Protein AF-A0A1Z9LN15-F1 (afdb_monomer)

pLDDT: mean 88.58, std 9.82, range [33.22, 98.44]

Secondary structure (DSSP, 8-state):
---EEEEEGGGTEEEEE-TTSSHHHHHHHHHHH-GGGTTPPTTS-HHHHHHHTT-EES-GGGHHHHH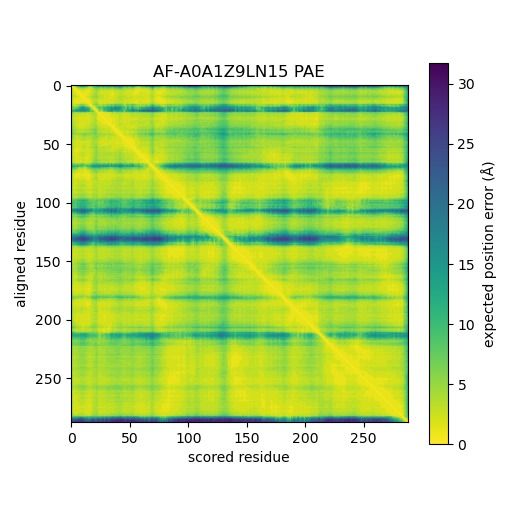-SSS-S-SEEEEEE--HHHHHHHHHIIIIIEETTEESSSSSSPPPHHHHHHHHHHHHHHHHHH---PPTT---HHHHHHHHHHTGGGGGGS-TTTS-S---HHHHHHHHHHHT-SSSEEEEEESTTHHHHHHHHHHHTT-----S-------SSTT-EEE--GGGGTS-HHHHHHTTEEE-HHHHHHHHTT-HHHHHHHHHHHHHHHHHHHHHHHTSPP--

Foldseek 3Di:
DAWKWFQQQQLLEIETDFCQQQQQQVQVVCCQQGPQNVPPDPPHRSVVSSVVVVRIGPDLVCVCQQQDDPDRSHAEYEYEAEDPLQQQLCLLCCQQADDPLHGCVVVPDHGDPLSQVLQVVLQVVCCVVPVDDDDRSWFFSLSLLVVCLVCLVPCVVRDSSNAANDSDPVSLVSVVVSVVRPSHHYQYAYLVCNQVSVVVVCVVSVHDDGDPDRPDDDHSDPQAEEDLDQVRRRGISVVCVVNNYRYGSNNVVVVLVVDVVSVVSNCVRHVSSVVVVVVNVVSDDDDD

Structure (mmCIF, N/CA/C/O backbone):
data_AF-A0A1Z9LN15-F1
#
_entry.id   AF-A0A1Z9LN15-F1
#
loop_
_atom_site.group_PDB
_atom_site.id
_atom_site.type_symbol
_atom_site.label_atom_id
_atom_site.label_alt_id
_atom_site.label_comp_id
_atom_site.label_asym_id
_atom_site.label_entity_id
_atom_site.label_seq_id
_atom_site.pdbx_PDB_ins_code
_atom_site.Cartn_x
_atom_site.Cartn_y
_atom_site.Cartn_z
_atom_site.occupancy
_atom_site.B_iso_or_equiv
_atom_site.auth_seq_id
_atom_site.auth_comp_id
_atom_site.auth_asym_id
_atom_site.auth_atom_id
_atom_site.pdbx_PDB_model_num
ATOM 1 N N . MET A 1 1 ? -9.552 -2.691 -5.745 1.00 50.91 1 MET A N 1
ATOM 2 C CA . MET A 1 1 ? -10.129 -2.413 -4.418 1.00 50.91 1 MET A CA 1
ATOM 3 C C . MET A 1 1 ? -9.239 -1.476 -3.624 1.00 50.91 1 MET A C 1
ATOM 5 O O . MET A 1 1 ? -8.130 -1.812 -3.212 1.00 50.91 1 MET A O 1
ATOM 9 N N . SER A 1 2 ? -9.812 -0.302 -3.398 1.00 68.25 2 SER A N 1
ATOM 10 C CA . SER A 1 2 ? -9.429 0.726 -2.439 1.00 68.25 2 SER A CA 1
ATOM 11 C C . SER A 1 2 ? -9.352 0.202 -0.992 1.00 68.25 2 SER A C 1
ATOM 13 O O . SER A 1 2 ? -9.579 -0.973 -0.696 1.00 68.25 2 SER A O 1
ATOM 15 N N . MET A 1 3 ? -8.977 1.083 -0.068 1.00 84.50 3 MET A N 1
ATOM 16 C CA . MET A 1 3 ? -9.071 0.855 1.373 1.00 84.50 3 MET A CA 1
ATOM 17 C C . MET A 1 3 ? -10.477 0.391 1.799 1.00 84.50 3 MET A C 1
ATOM 19 O O . MET A 1 3 ? -11.458 1.072 1.527 1.00 84.50 3 MET A O 1
ATOM 23 N N . ASN A 1 4 ? -10.543 -0.720 2.539 1.00 89.12 4 ASN A N 1
ATOM 24 C CA . ASN A 1 4 ? -11.759 -1.186 3.208 1.00 89.12 4 ASN A CA 1
ATOM 25 C C . ASN A 1 4 ? -11.712 -0.824 4.694 1.00 89.12 4 ASN A C 1
ATOM 27 O O . ASN A 1 4 ? -10.639 -0.521 5.235 1.00 89.12 4 ASN A O 1
ATOM 31 N N . PHE A 1 5 ? -12.840 -0.975 5.385 1.00 92.50 5 PHE A N 1
ATOM 32 C CA . PHE A 1 5 ? -12.845 -1.036 6.841 1.00 92.50 5 PHE A CA 1
ATOM 33 C C . PHE A 1 5 ? -13.438 -2.344 7.356 1.00 92.50 5 PHE A C 1
ATOM 35 O O . PHE A 1 5 ? -14.302 -2.959 6.735 1.00 92.50 5 PHE A O 1
ATOM 42 N N . TYR A 1 6 ? -12.949 -2.753 8.521 1.00 93.12 6 TYR A N 1
ATOM 43 C CA . TYR A 1 6 ? -13.403 -3.938 9.228 1.00 93.12 6 TYR A CA 1
ATOM 44 C C . TYR A 1 6 ? -13.961 -3.515 10.576 1.00 93.12 6 TYR A C 1
ATOM 46 O O . TYR A 1 6 ? -13.273 -2.807 11.314 1.00 93.12 6 TYR A O 1
ATOM 54 N N . PHE A 1 7 ? -15.180 -3.934 10.900 1.00 95.19 7 PHE A N 1
ATOM 55 C CA . PHE A 1 7 ? -15.758 -3.708 12.220 1.00 95.19 7 PHE A CA 1
ATOM 56 C C . PHE A 1 7 ? -15.595 -4.961 13.079 1.00 95.19 7 PHE A C 1
ATOM 58 O O . PHE A 1 7 ? -16.015 -6.043 12.684 1.00 95.19 7 PHE A O 1
ATOM 65 N N . LEU A 1 8 ? -14.985 -4.803 14.251 1.00 94.75 8 LEU A N 1
ATOM 66 C CA . LEU A 1 8 ? -14.668 -5.871 15.197 1.00 94.75 8 LEU A CA 1
ATOM 67 C C . LEU A 1 8 ? -15.444 -5.617 16.510 1.00 94.75 8 LEU A C 1
ATOM 69 O O . LEU A 1 8 ? -14.951 -4.889 17.389 1.00 94.75 8 LEU A O 1
ATOM 73 N N . PRO A 1 9 ? -16.694 -6.123 16.613 1.00 94.00 9 PRO A N 1
ATOM 74 C CA . PRO A 1 9 ? -17.607 -5.909 17.739 1.00 94.00 9 PRO A CA 1
ATOM 75 C C . PRO A 1 9 ? -17.033 -6.186 19.131 1.00 94.00 9 PRO A C 1
ATOM 77 O O . PRO A 1 9 ? -17.289 -5.395 20.042 1.00 94.00 9 PRO A O 1
ATOM 80 N N . SER A 1 10 ? -16.233 -7.242 19.294 1.00 93.75 10 SER A N 1
ATOM 81 C CA . SER A 1 10 ? -15.623 -7.685 20.560 1.00 93.75 10 SER A CA 1
ATOM 82 C C . SER A 1 10 ? -14.885 -6.560 21.289 1.00 93.75 10 SER A C 1
ATOM 84 O O . SER A 1 10 ? -14.821 -6.518 22.519 1.00 93.75 10 SER A O 1
ATOM 86 N N . ARG A 1 11 ? -14.366 -5.590 20.527 1.00 92.94 11 ARG A N 1
ATOM 87 C CA . ARG A 1 11 ? -13.678 -4.396 21.038 1.00 92.94 11 ARG A CA 1
ATOM 88 C C . ARG A 1 11 ? -14.285 -3.087 20.548 1.00 92.94 11 ARG A C 1
ATOM 90 O O . ARG A 1 11 ? -13.696 -2.036 20.788 1.00 92.94 11 ARG A O 1
ATOM 97 N N . ARG A 1 12 ? -15.442 -3.125 19.873 1.00 94.50 12 ARG A N 1
ATOM 98 C CA . ARG A 1 12 ? -16.082 -1.953 19.246 1.00 94.50 12 ARG A CA 1
ATOM 99 C C . ARG A 1 12 ? -15.078 -1.152 18.410 1.00 94.50 12 ARG A C 1
ATOM 101 O O . ARG A 1 12 ? -14.985 0.072 18.527 1.00 94.50 12 ARG A O 1
ATOM 108 N N . CYS A 1 13 ? -14.279 -1.859 17.615 1.00 95.44 13 CYS A N 1
ATOM 109 C CA . CYS A 1 13 ? -13.125 -1.300 16.925 1.00 95.44 13 CYS A CA 1
ATOM 110 C C . CYS A 1 13 ? -13.314 -1.352 15.410 1.00 95.44 13 CYS A C 1
ATOM 112 O O . CYS A 1 13 ? -13.700 -2.381 14.862 1.00 95.44 13 CYS A O 1
ATOM 114 N N . LEU A 1 14 ? -13.018 -0.245 14.738 1.00 95.69 14 LEU A N 1
ATOM 115 C CA . LEU A 1 14 ? -12.888 -0.175 13.290 1.00 95.69 14 LEU A CA 1
ATOM 116 C C . LEU A 1 14 ? -11.411 -0.259 12.916 1.00 95.69 14 LEU A C 1
ATOM 118 O O . LEU A 1 14 ? -10.583 0.440 13.498 1.00 95.69 14 LEU A O 1
ATOM 122 N N . VAL A 1 15 ? -11.080 -1.073 11.919 1.00 94.44 15 VAL A N 1
ATOM 123 C CA . VAL A 1 15 ? -9.735 -1.145 11.341 1.00 94.44 15 VAL A CA 1
ATOM 124 C C . VAL A 1 15 ? -9.828 -0.806 9.861 1.00 94.44 15 VAL A C 1
ATOM 126 O O . VAL A 1 15 ? -10.344 -1.597 9.076 1.00 94.44 15 VAL A O 1
ATOM 129 N N . LEU A 1 16 ? -9.331 0.366 9.470 1.00 93.50 16 LEU A N 1
ATOM 130 C CA . LEU A 1 16 ? -9.221 0.772 8.072 1.00 93.50 16 LEU A CA 1
ATOM 131 C C . LEU A 1 16 ? -7.928 0.205 7.498 1.00 93.50 16 LEU A C 1
ATOM 133 O O . LEU A 1 16 ? -6.819 0.509 7.962 1.00 93.50 16 LEU A O 1
ATOM 137 N N . TRP A 1 17 ? -8.070 -0.643 6.486 1.00 86.19 17 TRP A N 1
ATOM 138 C CA . TRP A 1 17 ? -6.988 -1.471 5.986 1.00 86.19 17 TRP A CA 1
ATOM 139 C C . TRP A 1 17 ? -7.043 -1.668 4.472 1.00 86.19 17 TRP A C 1
ATOM 141 O O . TRP A 1 17 ? -8.010 -2.188 3.919 1.00 86.19 17 TRP A O 1
ATOM 151 N N . SER A 1 18 ? -5.952 -1.288 3.799 1.00 80.00 18 SER A N 1
ATOM 152 C CA . SER A 1 18 ? -5.705 -1.621 2.393 1.00 80.00 18 SER A CA 1
ATOM 153 C C . SER A 1 18 ? -4.944 -2.939 2.281 1.00 80.00 18 SER A C 1
ATOM 155 O O . SER A 1 18 ? -4.083 -3.242 3.111 1.00 80.00 18 SER A O 1
ATOM 157 N N . GLN A 1 19 ? -5.174 -3.716 1.219 1.00 66.50 19 GLN A N 1
ATOM 158 C CA . GLN A 1 19 ? -4.590 -5.056 1.052 1.00 66.50 19 GLN A CA 1
ATOM 159 C C . GLN A 1 19 ? -3.044 -5.127 1.147 1.00 66.50 19 GLN A C 1
ATOM 161 O O . GLN A 1 19 ? -2.477 -6.217 1.263 1.00 66.50 19 GLN A O 1
ATOM 166 N N . LYS A 1 20 ? -2.362 -3.976 1.133 1.00 67.50 20 LYS A N 1
ATOM 167 C CA . LYS A 1 20 ? -0.912 -3.790 1.027 1.00 67.50 20 LYS A CA 1
ATOM 168 C C . LYS A 1 20 ? -0.227 -3.115 2.211 1.00 67.50 20 LYS A C 1
ATOM 170 O O . LYS A 1 20 ? 1.009 -3.038 2.226 1.00 67.50 20 LYS A O 1
ATOM 175 N N . CYS A 1 21 ? -0.980 -2.702 3.220 1.00 63.16 21 CYS A N 1
ATOM 176 C CA . CYS A 1 21 ? -0.418 -2.299 4.501 1.00 63.16 21 CYS A CA 1
ATOM 177 C C . CYS A 1 21 ? -0.217 -3.537 5.386 1.00 63.16 21 CYS A C 1
ATOM 179 O O . CYS A 1 21 ? -1.181 -4.109 5.880 1.00 63.16 21 CYS A O 1
ATOM 181 N N . ALA A 1 22 ? 1.031 -4.002 5.536 1.00 57.97 22 ALA A N 1
ATOM 182 C CA . ALA A 1 22 ? 1.447 -5.034 6.503 1.00 57.97 22 ALA A CA 1
ATOM 183 C C . ALA A 1 22 ? 0.594 -6.325 6.568 1.00 57.97 22 ALA A C 1
ATOM 185 O O . ALA A 1 22 ? 0.316 -6.823 7.658 1.00 57.97 22 ALA A O 1
ATOM 186 N N . CYS A 1 23 ? 0.189 -6.895 5.426 1.00 72.19 23 CYS A N 1
ATOM 187 C CA . CYS A 1 23 ? -0.942 -7.825 5.409 1.00 72.19 23 CYS A CA 1
ATOM 188 C C . CYS A 1 23 ? -0.826 -9.043 6.343 1.00 72.19 23 CYS A C 1
ATOM 190 O O . CYS A 1 23 ? -1.772 -9.344 7.069 1.00 72.19 23 CYS A O 1
ATOM 192 N N . THR A 1 24 ? 0.330 -9.706 6.387 1.00 80.81 24 THR A N 1
ATOM 193 C CA . THR A 1 24 ? 0.549 -10.875 7.251 1.00 80.81 24 THR A CA 1
ATOM 194 C C . THR A 1 24 ? 0.614 -10.503 8.730 1.00 80.81 24 THR A C 1
ATOM 196 O O . THR A 1 24 ? -0.037 -11.146 9.551 1.00 80.81 24 THR A O 1
ATOM 199 N N . ALA A 1 25 ? 1.383 -9.470 9.086 1.00 86.19 25 ALA A N 1
ATOM 200 C CA . ALA A 1 25 ? 1.535 -9.047 10.476 1.00 86.19 25 ALA A CA 1
ATOM 201 C C . ALA A 1 25 ? 0.214 -8.506 11.042 1.00 86.19 25 ALA A C 1
ATOM 203 O O . ALA A 1 25 ? -0.171 -8.888 12.145 1.00 86.19 25 ALA A O 1
ATOM 204 N N . LEU A 1 26 ? -0.518 -7.701 10.265 1.00 87.50 26 LEU A N 1
ATOM 205 C CA . LEU A 1 26 ? -1.821 -7.186 10.671 1.00 87.50 26 LEU A CA 1
ATOM 206 C C . LEU A 1 26 ? -2.873 -8.297 10.751 1.00 87.50 26 LEU A C 1
ATOM 208 O O . LEU A 1 26 ? -3.603 -8.351 11.732 1.00 87.50 26 LEU A O 1
ATOM 212 N N . SER A 1 27 ? -2.886 -9.249 9.806 1.00 88.50 27 SER A N 1
ATOM 213 C CA . SER A 1 27 ? -3.753 -10.438 9.904 1.00 88.50 27 SER A CA 1
ATOM 214 C C . SER A 1 27 ? -3.478 -11.242 11.174 1.00 88.50 27 SER A C 1
ATOM 216 O O . SER A 1 27 ? -4.411 -11.685 11.835 1.00 88.50 27 SER A O 1
ATOM 218 N N . ARG A 1 28 ? -2.199 -11.441 11.526 1.00 89.25 28 ARG A N 1
ATOM 219 C CA . ARG A 1 28 ? -1.815 -12.132 12.765 1.00 89.25 28 ARG A CA 1
ATOM 220 C C . ARG A 1 28 ? -2.272 -11.350 13.990 1.00 89.25 28 ARG A C 1
ATOM 222 O O . ARG A 1 28 ? -2.814 -11.949 14.905 1.00 89.25 28 ARG A O 1
ATOM 229 N N . TRP A 1 29 ? -2.073 -10.034 14.003 1.00 91.94 29 TRP A N 1
ATOM 230 C CA . TRP A 1 29 ? -2.553 -9.188 15.093 1.00 91.94 29 TRP A CA 1
ATOM 231 C C . TRP A 1 29 ? -4.073 -9.291 15.256 1.00 91.94 29 TRP A C 1
ATOM 233 O O . TRP A 1 29 ? -4.521 -9.582 16.358 1.00 91.94 29 TRP A O 1
ATOM 243 N N . ILE A 1 30 ? -4.843 -9.189 14.165 1.00 92.12 30 ILE A N 1
ATOM 244 C CA . ILE A 1 30 ? -6.304 -9.348 14.206 1.00 92.12 30 ILE A CA 1
ATOM 245 C C . ILE A 1 30 ? -6.685 -10.713 14.793 1.00 92.12 30 ILE A C 1
ATOM 247 O O . ILE A 1 30 ? -7.457 -10.777 15.742 1.00 92.12 30 ILE A O 1
ATOM 251 N N . LYS A 1 31 ? -6.076 -11.798 14.295 1.00 91.75 31 LYS A N 1
ATOM 252 C CA . LYS A 1 31 ? -6.342 -13.167 14.763 1.00 91.75 31 LYS A CA 1
ATOM 253 C C . LYS A 1 31 ? -6.153 -13.358 16.271 1.00 91.75 31 LYS A C 1
ATOM 255 O O . LYS A 1 31 ? -6.834 -14.175 16.870 1.00 91.75 31 LYS A O 1
ATOM 260 N N . HIS A 1 32 ? -5.200 -12.650 16.868 1.00 91.50 32 HIS A N 1
ATOM 261 C CA . HIS A 1 32 ? -4.866 -12.804 18.283 1.00 91.50 32 HIS A CA 1
ATOM 262 C C . HIS A 1 32 ? -5.548 -11.787 19.202 1.00 91.50 32 HIS A C 1
ATOM 264 O O . HIS A 1 32 ? -5.491 -11.955 20.417 1.00 91.50 32 HIS A O 1
ATOM 270 N N . CYS A 1 33 ? -6.123 -10.715 18.658 1.00 92.50 33 CYS A N 1
ATOM 271 C CA . CYS A 1 33 ? -6.652 -9.605 19.451 1.00 92.50 33 CYS A CA 1
ATOM 272 C C . CYS A 1 33 ? -8.177 -9.462 19.391 1.00 92.50 33 CYS A C 1
ATOM 274 O O . CYS A 1 33 ? -8.714 -8.640 20.137 1.00 92.50 33 CYS A O 1
ATOM 276 N N . PHE A 1 34 ? -8.856 -10.225 18.531 1.00 94.38 34 PHE A N 1
ATOM 277 C CA . PHE A 1 34 ? -10.287 -10.085 18.275 1.00 94.38 34 PHE A CA 1
ATOM 278 C C . PHE A 1 34 ? -10.971 -11.445 18.149 1.00 94.38 34 PHE A C 1
ATOM 280 O O . PHE A 1 34 ? -10.513 -12.310 17.397 1.00 94.38 34 PHE A O 1
ATOM 287 N N . ASP A 1 35 ? -12.083 -11.593 18.864 1.00 94.12 35 ASP A N 1
ATOM 288 C CA . ASP A 1 35 ? -12.842 -12.842 18.989 1.00 94.12 35 ASP A CA 1
ATOM 289 C C . ASP A 1 35 ? -13.434 -13.268 17.631 1.00 94.12 35 ASP A C 1
ATOM 291 O O . ASP A 1 35 ? -13.519 -14.450 17.310 1.00 94.12 35 ASP A O 1
ATOM 295 N N . GLU A 1 36 ? -13.728 -12.302 16.752 1.00 93.69 36 GLU A N 1
ATOM 296 C CA . GLU A 1 36 ? -14.220 -12.528 15.386 1.00 93.69 36 GLU A CA 1
ATOM 297 C C . GLU A 1 36 ? -13.271 -13.371 14.523 1.00 93.69 36 GLU A C 1
ATOM 299 O O . GLU A 1 36 ? -13.678 -13.882 13.479 1.00 93.69 36 GLU A O 1
ATOM 304 N N . ALA A 1 37 ? -12.003 -13.489 14.919 1.00 92.62 37 ALA A N 1
ATOM 305 C CA . ALA A 1 37 ? -10.979 -14.234 14.201 1.00 92.62 37 ALA A CA 1
ATOM 306 C C . ALA A 1 37 ? -10.432 -15.441 14.987 1.00 92.62 37 ALA A C 1
ATOM 308 O O . ALA A 1 37 ? -9.497 -16.084 14.496 1.00 92.62 37 ALA A O 1
ATOM 309 N N . GLU A 1 38 ? -11.005 -15.770 16.151 1.00 89.94 38 GLU A N 1
ATOM 310 C CA . GLU A 1 38 ? -10.559 -16.870 17.020 1.00 89.94 38 GLU A CA 1
ATOM 311 C C . GLU A 1 38 ? -10.594 -18.219 16.281 1.00 89.94 38 GLU A C 1
ATOM 313 O O . GLU A 1 38 ? -9.576 -18.909 16.182 1.00 89.94 38 GLU A O 1
ATOM 318 N N . ASP A 1 39 ? -11.715 -18.507 15.617 1.00 91.00 39 ASP A N 1
ATOM 319 C CA . ASP A 1 39 ? -11.947 -19.744 14.856 1.00 91.00 39 ASP A CA 1
ATOM 320 C C . ASP A 1 39 ? -11.332 -19.742 13.446 1.00 91.00 39 ASP A C 1
ATOM 322 O O . ASP A 1 39 ? -11.590 -20.637 12.637 1.00 91.00 39 ASP A O 1
ATOM 326 N N . CYS A 1 40 ? -10.523 -18.734 13.099 1.00 91.19 40 CYS A N 1
ATOM 327 C CA . CYS A 1 40 ? -9.930 -18.637 11.769 1.00 91.19 40 CYS A CA 1
ATOM 328 C C . CYS A 1 40 ? -9.066 -19.883 11.465 1.00 91.19 40 CYS A C 1
ATOM 330 O O . CYS A 1 40 ? -8.050 -20.103 12.148 1.00 91.19 40 CYS A O 1
ATOM 332 N N . PRO A 1 41 ? -9.391 -20.677 10.421 1.00 90.06 41 PRO A N 1
ATOM 333 C CA . PRO A 1 41 ? -8.680 -21.917 10.129 1.00 90.06 41 PRO A CA 1
ATOM 334 C C . PRO A 1 41 ? -7.184 -21.711 9.879 1.00 90.06 41 PRO A C 1
ATOM 336 O O . PRO A 1 41 ? -6.723 -20.661 9.413 1.00 90.06 41 PRO A O 1
ATOM 339 N N . LYS A 1 42 ? -6.383 -22.741 10.166 1.00 86.50 42 LYS A N 1
ATOM 340 C CA . LYS A 1 42 ? -4.954 -22.729 9.831 1.00 86.50 42 LYS A CA 1
ATOM 341 C C . LYS A 1 42 ? -4.790 -22.636 8.309 1.00 86.50 42 LYS A C 1
ATOM 343 O O . LYS A 1 42 ? -5.364 -23.427 7.577 1.00 86.50 42 LYS A O 1
ATOM 348 N N . GLY A 1 43 ? -3.976 -21.687 7.849 1.00 83.00 43 GLY A N 1
ATOM 349 C CA . GLY A 1 43 ? -3.744 -21.441 6.419 1.00 83.00 43 GLY A CA 1
ATOM 350 C C . GLY A 1 43 ? -4.659 -20.378 5.802 1.00 83.00 43 GLY A C 1
ATOM 351 O O . GLY A 1 43 ? -4.324 -19.850 4.745 1.00 83.00 43 GLY A O 1
ATOM 352 N N . THR A 1 44 ? -5.736 -19.984 6.483 1.00 85.44 44 THR A N 1
ATOM 353 C CA . THR A 1 44 ? -6.617 -18.896 6.039 1.00 85.44 44 THR A CA 1
ATOM 354 C C . THR A 1 44 ? -6.131 -17.557 6.589 1.00 85.44 44 THR A C 1
ATOM 356 O O . THR A 1 44 ? -5.711 -17.449 7.744 1.00 85.44 44 THR A O 1
ATOM 359 N N . SER A 1 45 ? -6.161 -16.508 5.761 1.00 85.19 45 SER A N 1
ATOM 360 C CA . SER A 1 45 ? -5.859 -15.158 6.242 1.00 85.19 45 SER A CA 1
ATOM 361 C C . SER A 1 45 ? -7.008 -14.654 7.120 1.00 85.19 45 SER A C 1
ATOM 363 O O . SER A 1 45 ? -8.170 -14.788 6.741 1.00 85.19 45 SER A O 1
ATOM 365 N N . ALA A 1 46 ? -6.698 -14.045 8.272 1.00 86.44 46 ALA A N 1
ATOM 366 C CA . ALA A 1 46 ? -7.725 -13.478 9.152 1.00 86.44 46 ALA A CA 1
ATOM 367 C C . ALA A 1 46 ? -8.614 -12.476 8.409 1.00 86.44 46 ALA A C 1
ATOM 369 O O . ALA A 1 46 ? -9.815 -12.477 8.615 1.00 86.44 46 ALA A O 1
ATOM 370 N N . ARG A 1 47 ? -8.039 -11.707 7.475 1.00 85.31 47 ARG A N 1
ATOM 371 C CA . ARG A 1 47 ? -8.768 -10.796 6.584 1.00 85.31 47 ARG A CA 1
ATOM 372 C C . ARG A 1 47 ? -9.871 -11.478 5.791 1.00 85.31 47 ARG A C 1
ATOM 374 O O . ARG A 1 47 ? -10.985 -10.981 5.753 1.00 85.31 47 ARG A O 1
ATOM 381 N N . THR A 1 48 ? -9.525 -12.570 5.111 1.00 87.19 48 THR A N 1
ATOM 382 C CA . THR A 1 48 ? -10.473 -13.334 4.297 1.00 87.19 48 THR A CA 1
ATOM 383 C C . THR A 1 48 ? -11.557 -13.896 5.200 1.00 87.19 48 THR A C 1
ATOM 385 O O . THR A 1 48 ? -12.728 -13.666 4.954 1.00 87.19 48 THR A O 1
ATOM 388 N N . TYR A 1 49 ? -11.153 -14.510 6.314 1.00 90.88 49 TYR A N 1
ATOM 389 C CA . TYR A 1 49 ? -12.085 -15.107 7.262 1.00 90.88 49 TYR A CA 1
ATOM 390 C C . TYR A 1 49 ? -13.104 -14.102 7.821 1.00 90.88 49 TYR A C 1
ATOM 392 O O . TYR A 1 49 ? -14.304 -14.344 7.752 1.00 90.88 49 TYR A O 1
ATOM 400 N N . ILE A 1 50 ? -12.655 -12.950 8.333 1.00 90.88 50 ILE A N 1
ATOM 401 C CA . ILE A 1 50 ? -13.571 -11.932 8.871 1.00 90.88 50 ILE A CA 1
ATOM 402 C C . ILE A 1 50 ? -14.423 -11.288 7.769 1.00 90.88 50 ILE A C 1
ATOM 404 O O . ILE A 1 50 ? -15.561 -10.905 8.029 1.00 90.88 50 ILE A O 1
ATOM 408 N N . ALA A 1 51 ? -13.907 -11.188 6.538 1.00 88.25 51 ALA A N 1
ATOM 409 C CA . ALA A 1 51 ? -14.691 -10.709 5.406 1.00 88.25 51 ALA A CA 1
ATOM 410 C C . ALA A 1 51 ? -15.831 -11.676 5.066 1.00 88.25 51 ALA A C 1
ATOM 412 O O . ALA A 1 51 ? -16.970 -11.233 4.940 1.00 88.25 51 ALA A O 1
ATOM 413 N N . ASP A 1 52 ? -15.550 -12.979 5.023 1.00 90.94 52 ASP A N 1
ATOM 414 C CA . ASP A 1 52 ? -16.548 -14.026 4.770 1.00 90.94 52 ASP A CA 1
ATOM 415 C C . ASP A 1 52 ? -17.612 -14.091 5.881 1.00 90.94 52 ASP A C 1
ATOM 417 O O . ASP A 1 52 ? -18.753 -14.482 5.643 1.00 90.94 52 ASP A O 1
ATOM 421 N N . LYS A 1 53 ? -17.259 -13.670 7.102 1.00 92.19 53 LYS A N 1
ATOM 422 C CA . LYS A 1 53 ? -18.179 -13.542 8.243 1.00 92.19 53 LYS A CA 1
ATOM 423 C C . LYS A 1 53 ? -18.989 -12.239 8.256 1.00 92.19 53 LYS A C 1
ATOM 425 O O . LYS A 1 53 ? -19.784 -12.042 9.170 1.00 92.19 53 LYS A O 1
ATOM 430 N N . GLY A 1 54 ? -18.817 -11.364 7.264 1.00 91.06 54 GLY A N 1
ATOM 431 C CA . GLY A 1 54 ? -19.588 -10.123 7.135 1.00 91.06 54 GLY A CA 1
ATOM 432 C C . GLY A 1 54 ? -19.049 -8.944 7.949 1.00 91.06 54 GLY A C 1
ATOM 433 O O . GLY A 1 54 ? -19.751 -7.953 8.121 1.00 91.06 54 GLY A O 1
ATOM 434 N N . PHE A 1 55 ? -17.807 -9.014 8.434 1.00 92.62 55 PHE A N 1
ATOM 435 C CA . PHE A 1 55 ? -17.175 -7.917 9.179 1.00 92.62 55 PHE A CA 1
ATOM 436 C C . PHE A 1 55 ? -16.406 -6.929 8.289 1.00 92.62 55 PHE A C 1
ATOM 438 O O . PHE A 1 55 ? -15.837 -5.971 8.806 1.00 92.62 55 PHE A O 1
ATOM 445 N N . ASN A 1 56 ? -16.351 -7.158 6.972 1.00 91.94 56 ASN A N 1
ATOM 446 C CA . ASN A 1 56 ? -15.670 -6.303 5.995 1.00 91.94 56 ASN A CA 1
ATOM 447 C C . ASN A 1 56 ? -16.664 -5.433 5.223 1.00 91.94 56 ASN A C 1
ATOM 449 O O . ASN A 1 56 ? -17.627 -5.944 4.655 1.00 91.94 56 ASN A O 1
ATOM 453 N N . PHE A 1 57 ? -16.346 -4.150 5.102 1.00 91.94 57 PHE A N 1
ATOM 454 C CA . PHE A 1 57 ? -17.132 -3.170 4.369 1.00 91.94 57 PHE A CA 1
ATOM 455 C C . PHE A 1 57 ? -16.246 -2.509 3.311 1.00 91.94 57 PHE A C 1
ATOM 457 O O . PHE A 1 57 ? -15.243 -1.863 3.629 1.00 91.94 57 PHE A O 1
ATOM 464 N N . SER A 1 58 ? -16.605 -2.703 2.040 1.00 88.00 58 SER A N 1
ATOM 465 C CA . SER A 1 58 ? -15.897 -2.117 0.894 1.00 88.00 58 SER A CA 1
ATOM 466 C C . SER A 1 58 ? -16.327 -0.685 0.590 1.00 88.00 58 SER A C 1
ATOM 468 O O . SER A 1 58 ? -15.551 0.074 0.024 1.00 88.00 58 SER A O 1
ATOM 470 N N . ASP A 1 59 ? -17.557 -0.317 0.953 1.00 90.19 59 ASP A N 1
ATOM 471 C CA . ASP A 1 59 ? -18.059 1.045 0.803 1.00 90.19 59 ASP A CA 1
ATOM 472 C C . ASP A 1 59 ? -17.821 1.832 2.098 1.00 90.19 59 ASP A C 1
ATOM 474 O O . ASP A 1 59 ? -18.467 1.580 3.123 1.00 90.19 59 ASP A O 1
ATOM 478 N N . LEU A 1 60 ? -16.879 2.781 2.034 1.00 91.44 60 LEU A N 1
ATOM 479 C CA . LEU A 1 60 ? -16.492 3.632 3.157 1.00 91.44 60 LEU A CA 1
ATOM 480 C C . LEU A 1 60 ? -17.628 4.544 3.639 1.00 91.44 60 LEU A C 1
ATOM 482 O O . LEU A 1 60 ? -17.584 4.960 4.796 1.00 91.44 60 LEU A O 1
ATOM 486 N N . GLN A 1 61 ? -18.665 4.812 2.835 1.00 91.12 61 GLN A N 1
ATOM 487 C CA . GLN A 1 61 ? -19.824 5.607 3.272 1.00 91.12 61 GLN A CA 1
ATOM 488 C C . GLN A 1 61 ? -20.506 4.994 4.505 1.00 91.12 61 GLN A C 1
ATOM 490 O O . GLN A 1 61 ? -21.039 5.706 5.362 1.00 91.12 61 GLN A O 1
ATOM 495 N N . ASN A 1 62 ? -20.400 3.671 4.664 1.00 92.19 62 ASN A N 1
ATOM 496 C CA . ASN A 1 62 ? -20.937 2.956 5.818 1.00 92.19 62 ASN A CA 1
ATOM 497 C C . ASN A 1 62 ? -20.232 3.297 7.141 1.00 92.19 62 ASN A C 1
ATOM 499 O O . ASN A 1 62 ? -20.798 3.023 8.197 1.00 92.19 62 ASN A O 1
ATOM 503 N N . LEU A 1 63 ? -19.048 3.932 7.129 1.00 92.56 63 LEU A N 1
ATOM 504 C CA . LEU A 1 63 ? -18.349 4.357 8.353 1.00 92.56 63 LEU A CA 1
ATOM 505 C C . LEU A 1 63 ? -19.233 5.235 9.241 1.00 92.56 63 LEU A C 1
ATOM 507 O O . LEU A 1 63 ? -19.223 5.087 10.465 1.00 92.56 63 LEU A O 1
ATOM 511 N N . LYS A 1 64 ? -20.048 6.107 8.632 1.00 89.19 64 LYS A N 1
ATOM 512 C CA . LYS A 1 64 ? -20.926 7.028 9.361 1.00 89.19 64 LYS A CA 1
ATOM 513 C C . LYS A 1 64 ? -21.865 6.287 10.316 1.00 89.19 64 LYS A C 1
ATOM 515 O O . LYS A 1 64 ? -22.052 6.745 11.441 1.00 89.19 64 LYS A O 1
ATOM 520 N N . ALA A 1 65 ? -22.394 5.130 9.917 1.00 90.38 65 ALA A N 1
ATOM 521 C CA . ALA A 1 65 ? -23.310 4.333 10.736 1.00 90.38 65 ALA A CA 1
ATOM 522 C C . ALA A 1 65 ? -22.655 3.766 12.011 1.00 90.38 65 ALA A C 1
ATOM 524 O O . ALA A 1 65 ? -23.343 3.502 12.995 1.00 90.38 65 ALA A O 1
ATOM 525 N N . PHE A 1 66 ? -21.329 3.600 12.021 1.00 93.19 66 PHE A N 1
ATOM 526 C CA . PHE A 1 66 ? -20.592 3.102 13.186 1.00 93.19 66 PHE A CA 1
ATOM 527 C C . PHE A 1 66 ? -20.119 4.216 14.120 1.00 93.19 66 PHE A C 1
ATOM 529 O O . PHE A 1 66 ? -19.942 3.960 15.313 1.00 93.19 66 PHE A O 1
ATOM 536 N N . LEU A 1 67 ? -19.906 5.416 13.576 1.00 90.38 67 LEU A N 1
ATOM 537 C CA . LEU A 1 67 ? -19.308 6.558 14.271 1.00 90.38 67 LEU A CA 1
ATOM 538 C C . LEU A 1 67 ? -20.339 7.579 14.773 1.00 90.38 67 LEU A C 1
ATOM 540 O O . LEU A 1 67 ? -20.051 8.314 15.703 1.00 90.38 67 LEU A O 1
ATOM 544 N N . SER A 1 68 ? -21.532 7.638 14.175 1.00 80.00 68 SER A N 1
ATOM 545 C CA . SER A 1 68 ? -22.517 8.696 14.452 1.00 80.00 68 SER A CA 1
ATOM 546 C C . SER A 1 68 ? -23.556 8.303 15.509 1.00 80.00 68 SER A C 1
ATOM 548 O O . SER A 1 68 ? -23.893 7.129 15.659 1.00 80.00 68 SER A O 1
ATOM 550 N N . GLY A 1 69 ? -24.145 9.313 16.159 1.00 71.38 69 GLY A N 1
ATOM 551 C CA . GLY A 1 69 ? -25.272 9.186 17.094 1.00 71.38 69 GLY A CA 1
ATOM 552 C C . GLY A 1 69 ? -24.872 9.292 18.570 1.00 71.38 69 GLY A C 1
ATOM 553 O O . GLY A 1 69 ? -23.692 9.331 18.901 1.00 71.38 69 GLY A O 1
ATOM 554 N N . ASP A 1 70 ? -25.861 9.305 19.470 1.00 69.81 70 ASP A N 1
ATOM 555 C CA . ASP A 1 70 ? -25.637 9.470 20.922 1.00 69.81 70 ASP A CA 1
ATOM 556 C C . ASP A 1 70 ? -24.855 8.305 21.555 1.00 69.81 70 ASP A C 1
ATOM 558 O O . ASP A 1 70 ? -24.272 8.428 22.635 1.00 69.81 70 ASP A O 1
ATOM 562 N N . LYS A 1 71 ? -24.857 7.141 20.894 1.00 76.94 71 LYS A N 1
ATOM 563 C CA . LYS A 1 71 ? -24.137 5.930 21.303 1.00 76.94 71 LYS A CA 1
ATOM 564 C C . LYS A 1 71 ? -23.467 5.292 20.081 1.00 76.94 71 LYS A C 1
ATOM 566 O O . LYS A 1 71 ? -23.991 4.301 19.572 1.00 76.94 71 LYS A O 1
ATOM 571 N N . PRO A 1 72 ? -22.322 5.819 19.615 1.00 85.69 72 PRO A N 1
ATOM 572 C CA . PRO A 1 72 ? -21.631 5.272 18.452 1.00 85.69 72 PRO A CA 1
ATOM 573 C C . PRO A 1 72 ? -21.256 3.814 18.694 1.00 85.69 72 PRO A C 1
ATOM 575 O O . PRO A 1 72 ? -20.808 3.447 19.782 1.00 85.69 72 PRO A O 1
ATOM 578 N N . THR A 1 73 ? -21.452 2.954 17.700 1.00 91.88 73 THR A N 1
ATOM 579 C CA . THR A 1 73 ? -21.184 1.518 17.848 1.00 91.88 73 THR A CA 1
ATOM 580 C C . THR A 1 73 ? -19.687 1.265 18.001 1.00 91.88 73 THR A C 1
ATOM 582 O O . THR A 1 73 ? -19.281 0.474 18.858 1.00 91.88 73 THR A O 1
ATOM 585 N N . ALA A 1 74 ? -18.860 1.987 17.246 1.00 93.81 74 ALA A N 1
ATOM 586 C CA . ALA A 1 74 ? -17.414 1.977 17.400 1.00 93.81 74 ALA A CA 1
ATOM 587 C C . ALA A 1 74 ? -16.957 2.996 18.457 1.00 93.81 74 ALA A C 1
ATOM 589 O O . ALA A 1 74 ? -17.510 4.082 18.574 1.00 93.81 74 ALA A O 1
ATOM 590 N N . LYS A 1 75 ? -15.934 2.637 19.235 1.00 92.75 75 LYS A N 1
ATOM 591 C CA . LYS A 1 75 ? -15.230 3.545 20.162 1.00 92.75 75 LYS A CA 1
ATOM 592 C C . LYS A 1 75 ? -13.819 3.880 19.694 1.00 92.75 75 LYS A C 1
ATOM 594 O O . LYS A 1 75 ? -13.241 4.879 20.116 1.00 92.75 75 LYS A O 1
ATOM 599 N N . THR A 1 76 ? -13.260 3.027 18.845 1.00 94.44 76 THR A N 1
ATOM 600 C CA . THR A 1 76 ? -11.875 3.110 18.400 1.00 94.44 76 THR A CA 1
ATOM 601 C C . THR A 1 76 ? -11.832 2.932 16.894 1.00 94.44 76 THR A C 1
ATOM 603 O O . THR A 1 76 ? -12.401 1.970 16.378 1.00 94.44 76 THR A O 1
ATOM 606 N N . MET A 1 77 ? -11.114 3.804 16.195 1.00 95.75 77 MET A N 1
ATOM 607 C CA . MET A 1 77 ? -10.828 3.661 14.771 1.00 95.75 77 MET A CA 1
ATOM 608 C C . MET A 1 77 ? -9.319 3.629 14.555 1.00 95.75 77 MET A C 1
ATOM 610 O O . MET A 1 77 ? -8.609 4.579 14.868 1.00 95.75 77 MET A O 1
ATOM 614 N N . ILE A 1 78 ? -8.818 2.523 14.022 1.00 95.50 78 ILE A N 1
ATOM 615 C CA . ILE A 1 78 ? -7.414 2.329 13.679 1.00 95.50 78 ILE A CA 1
ATOM 616 C C . ILE A 1 78 ? -7.279 2.520 12.180 1.00 95.50 78 ILE A C 1
ATOM 618 O O . ILE A 1 78 ? -7.905 1.801 11.404 1.00 95.50 78 ILE A O 1
ATOM 622 N N . VAL A 1 79 ? -6.437 3.458 11.765 1.00 94.62 79 VAL A N 1
ATOM 623 C CA . VAL A 1 79 ? -6.235 3.763 10.348 1.00 94.62 79 VAL A CA 1
ATOM 624 C C . VAL A 1 79 ? -4.834 3.337 9.955 1.00 94.62 79 VAL A C 1
ATOM 626 O O . VAL A 1 79 ? -3.845 3.931 10.388 1.00 94.62 79 VAL A O 1
ATOM 629 N N . SER A 1 80 ? -4.739 2.271 9.159 1.00 93.44 80 SER A N 1
ATOM 630 C CA . SER A 1 80 ? -3.450 1.802 8.655 1.00 93.44 80 SER A CA 1
ATOM 631 C C . SER A 1 80 ? -3.019 2.589 7.426 1.00 93.44 80 SER A C 1
ATOM 633 O O . SER A 1 80 ? -3.788 2.813 6.491 1.00 93.44 80 SER A O 1
ATOM 635 N N . TYR A 1 81 ? -1.759 2.991 7.411 1.00 92.31 81 TYR A N 1
ATOM 636 C CA . TYR A 1 81 ? -1.172 3.707 6.290 1.00 92.31 81 TYR A CA 1
AT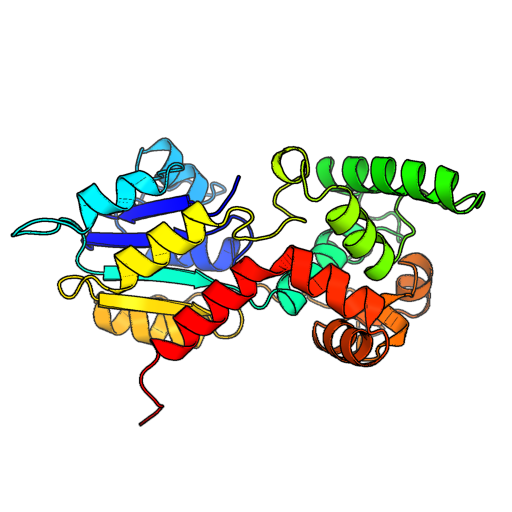OM 637 C C . TYR A 1 81 ? 0.311 3.379 6.180 1.00 92.31 81 TYR A C 1
ATOM 639 O O . TYR A 1 81 ? 0.946 2.859 7.105 1.00 92.31 81 TYR A O 1
ATOM 647 N N . ARG A 1 82 ? 0.845 3.640 4.994 1.00 90.19 82 ARG A N 1
ATOM 648 C CA . ARG A 1 82 ? 2.214 3.320 4.624 1.00 90.19 82 ARG A CA 1
ATOM 649 C C . ARG A 1 82 ? 2.751 4.448 3.770 1.00 90.19 82 ARG A C 1
ATOM 651 O O . ARG A 1 82 ? 2.022 4.966 2.926 1.00 90.19 82 ARG A O 1
ATOM 658 N N . ASP A 1 83 ? 4.016 4.788 3.963 1.00 92.06 83 ASP A N 1
ATOM 659 C CA . ASP A 1 83 ? 4.696 5.756 3.115 1.00 92.06 83 ASP A CA 1
ATOM 660 C C . ASP A 1 83 ? 4.620 5.304 1.639 1.00 92.06 83 ASP A C 1
ATOM 662 O O . ASP A 1 83 ? 4.991 4.158 1.333 1.00 92.06 83 ASP A O 1
ATOM 666 N N . PRO A 1 84 ? 4.139 6.164 0.716 1.00 93.94 84 PRO A N 1
ATOM 667 C CA . PRO A 1 84 ? 3.944 5.785 -0.681 1.00 93.94 84 PRO A CA 1
ATOM 668 C C . PRO A 1 84 ? 5.215 5.234 -1.333 1.00 93.94 84 PRO A C 1
ATOM 670 O O . PRO A 1 84 ? 5.150 4.195 -1.998 1.00 93.94 84 PRO A O 1
ATOM 673 N N . ALA A 1 85 ? 6.376 5.837 -1.041 1.00 95.38 85 ALA A N 1
ATOM 674 C CA . ALA A 1 85 ? 7.652 5.425 -1.621 1.00 95.38 85 ALA A CA 1
ATOM 675 C C . ALA A 1 85 ? 8.044 4.029 -1.125 1.00 95.38 85 ALA A C 1
ATOM 677 O O . ALA A 1 85 ? 8.330 3.119 -1.904 1.00 95.38 85 ALA A O 1
ATOM 678 N N . SER A 1 86 ? 7.942 3.807 0.183 1.00 92.56 86 SER A N 1
ATOM 679 C CA . SER A 1 86 ? 8.193 2.508 0.806 1.00 92.56 86 SER A CA 1
ATOM 680 C C . SER A 1 86 ? 7.265 1.421 0.278 1.00 92.56 86 SER A C 1
ATOM 682 O O . SER A 1 86 ? 7.685 0.273 0.102 1.00 92.56 86 SER A O 1
ATOM 684 N N . ARG A 1 87 ? 6.002 1.754 0.004 1.00 91.19 87 ARG A N 1
ATOM 685 C CA . ARG A 1 87 ? 5.009 0.809 -0.510 1.00 91.19 87 ARG A CA 1
ATOM 686 C C . ARG A 1 87 ? 5.258 0.410 -1.956 1.00 91.19 87 ARG A C 1
ATOM 688 O O . ARG A 1 87 ? 5.224 -0.792 -2.243 1.00 91.19 87 ARG A O 1
ATOM 695 N N . ILE A 1 88 ? 5.476 1.375 -2.848 1.00 93.81 88 ILE A N 1
ATOM 696 C CA . ILE A 1 88 ? 5.657 1.086 -4.273 1.00 93.81 88 ILE A CA 1
ATOM 697 C C . ILE A 1 88 ? 6.995 0.391 -4.519 1.00 93.81 88 ILE A C 1
ATOM 699 O O . ILE A 1 88 ? 7.011 -0.643 -5.183 1.00 93.81 88 ILE A O 1
ATOM 703 N N . THR A 1 89 ? 8.079 0.826 -3.863 1.00 94.56 89 THR A N 1
ATOM 704 C CA . THR A 1 89 ? 9.388 0.162 -3.952 1.00 94.56 89 THR A CA 1
ATOM 705 C C . THR A 1 89 ? 9.317 -1.269 -3.426 1.00 94.56 89 THR A C 1
ATOM 707 O O . THR A 1 89 ? 9.748 -2.200 -4.097 1.00 94.56 89 THR A O 1
ATOM 710 N N . SER A 1 90 ? 8.696 -1.489 -2.264 1.00 90.44 90 SER A N 1
ATOM 711 C CA . SER A 1 90 ? 8.507 -2.841 -1.725 1.00 90.44 90 SER A CA 1
ATOM 712 C C . SER A 1 90 ? 7.635 -3.713 -2.628 1.00 90.44 90 SER A C 1
ATOM 714 O O . SER A 1 90 ? 7.860 -4.917 -2.720 1.00 90.44 90 SER A O 1
ATOM 716 N N . SER A 1 91 ? 6.639 -3.130 -3.295 1.00 90.06 91 SER A N 1
ATOM 717 C CA . SER A 1 91 ? 5.793 -3.854 -4.244 1.00 90.06 91 SER A CA 1
ATOM 718 C C . SER A 1 91 ? 6.564 -4.239 -5.495 1.00 90.06 91 SER A C 1
ATOM 720 O O . SER A 1 91 ? 6.455 -5.385 -5.912 1.00 90.06 91 SER A O 1
ATOM 722 N N . PHE A 1 92 ? 7.371 -3.331 -6.035 1.00 93.31 92 PHE A N 1
ATOM 723 C CA . PHE A 1 92 ? 8.266 -3.603 -7.150 1.00 93.31 92 PHE A CA 1
ATOM 724 C C . PHE A 1 92 ? 9.244 -4.732 -6.810 1.00 93.31 92 PHE A C 1
ATOM 726 O O . PHE A 1 92 ? 9.250 -5.769 -7.475 1.00 93.31 92 PHE A O 1
ATOM 733 N N . VAL A 1 93 ? 9.974 -4.589 -5.698 1.00 92.00 93 VAL A N 1
ATOM 734 C CA . VAL A 1 93 ? 10.954 -5.581 -5.245 1.00 92.00 93 VAL A CA 1
ATOM 735 C C . VAL A 1 93 ? 10.288 -6.936 -5.035 1.00 92.00 93 VAL A C 1
ATOM 737 O O . VAL A 1 93 ? 10.678 -7.902 -5.679 1.00 92.00 93 VAL A O 1
ATOM 740 N N . ASN A 1 94 ? 9.236 -7.007 -4.213 1.00 87.94 94 ASN A N 1
ATOM 741 C CA . ASN A 1 94 ? 8.636 -8.283 -3.814 1.00 87.94 94 ASN A CA 1
ATOM 742 C C . ASN A 1 94 ? 7.865 -9.002 -4.936 1.00 87.94 94 ASN A C 1
ATOM 744 O O . ASN A 1 94 ? 7.441 -10.145 -4.754 1.00 87.94 94 ASN A O 1
ATOM 748 N N . LYS A 1 95 ? 7.552 -8.314 -6.042 1.00 88.00 95 LYS A N 1
ATOM 749 C CA . LYS A 1 95 ? 6.723 -8.860 -7.131 1.00 88.00 95 LYS A CA 1
ATOM 750 C C . LYS A 1 95 ? 7.483 -9.099 -8.420 1.00 88.00 95 LYS A C 1
ATOM 752 O O . LYS A 1 95 ? 7.020 -9.937 -9.197 1.00 88.00 95 LYS A O 1
ATOM 757 N N . PHE A 1 96 ? 8.602 -8.409 -8.618 1.00 89.56 96 PHE A N 1
ATOM 758 C CA . PHE A 1 96 ? 9.370 -8.475 -9.855 1.00 89.56 96 PHE A CA 1
ATOM 759 C C . PHE A 1 96 ? 10.866 -8.685 -9.654 1.00 89.56 96 PHE A C 1
ATOM 761 O O . PHE A 1 96 ? 11.511 -9.094 -10.600 1.00 89.56 96 PHE A O 1
ATOM 768 N N . HIS A 1 97 ? 11.435 -8.442 -8.472 1.00 89.50 97 HIS A N 1
ATOM 769 C CA . HIS A 1 97 ? 12.878 -8.610 -8.261 1.00 89.50 97 HIS A CA 1
ATOM 770 C C . HIS A 1 97 ? 13.180 -9.833 -7.395 1.00 89.50 97 HIS A C 1
ATOM 772 O O . HIS A 1 97 ? 13.735 -10.826 -7.865 1.00 89.50 97 HIS A O 1
ATOM 778 N N . VAL A 1 98 ? 12.715 -9.791 -6.146 1.00 86.62 98 VAL A N 1
ATOM 779 C CA . VAL A 1 98 ? 12.926 -10.809 -5.114 1.00 86.62 98 VAL A CA 1
ATOM 780 C C . VAL A 1 98 ? 11.577 -11.347 -4.644 1.00 86.62 98 VAL A C 1
ATOM 782 O O . VAL A 1 98 ? 10.688 -10.589 -4.284 1.00 86.62 98 VAL A O 1
ATOM 785 N N . TYR A 1 99 ? 11.409 -12.663 -4.613 1.00 79.38 99 TYR A N 1
ATOM 786 C CA . TYR A 1 99 ? 10.220 -13.351 -4.131 1.00 79.38 99 TYR A CA 1
ATOM 787 C C . TYR A 1 99 ? 10.609 -14.532 -3.236 1.00 79.38 99 TYR A C 1
ATOM 789 O O . TYR A 1 99 ? 11.288 -15.452 -3.686 1.00 79.38 99 TYR A O 1
ATOM 797 N N . GLU A 1 100 ? 10.154 -14.521 -1.976 1.00 76.75 100 GLU A N 1
ATOM 798 C CA . GLU A 1 100 ? 10.438 -15.581 -0.989 1.00 76.75 100 GLU A CA 1
ATOM 799 C C . GLU A 1 100 ? 11.939 -15.922 -0.905 1.00 76.75 100 GLU A C 1
ATOM 801 O O . GLU A 1 100 ? 12.334 -17.087 -0.976 1.00 76.75 100 GLU A O 1
ATOM 806 N N . ASN A 1 101 ? 12.770 -14.881 -0.788 1.00 76.44 101 ASN A N 1
ATOM 807 C CA . ASN A 1 101 ? 14.229 -14.966 -0.642 1.00 76.44 101 ASN A CA 1
ATOM 808 C C . ASN A 1 101 ? 14.932 -15.590 -1.856 1.00 76.44 101 ASN A C 1
ATOM 810 O O . ASN A 1 101 ? 16.022 -16.141 -1.747 1.00 76.44 101 ASN A O 1
ATOM 814 N N . ARG A 1 102 ? 14.295 -15.530 -3.025 1.00 79.19 102 ARG A N 1
ATOM 815 C CA . ARG A 1 102 ? 14.858 -15.926 -4.319 1.00 79.19 102 ARG A CA 1
ATOM 816 C C . ARG A 1 102 ? 14.573 -14.849 -5.339 1.00 79.19 102 ARG A C 1
ATOM 818 O O . ARG A 1 102 ? 13.694 -14.019 -5.134 1.00 79.19 102 ARG A O 1
ATOM 825 N N . THR A 1 103 ? 15.288 -14.844 -6.440 1.00 81.75 103 THR A N 1
ATOM 826 C CA . THR A 1 103 ? 15.077 -13.860 -7.502 1.00 81.75 103 THR A CA 1
ATOM 827 C C . THR A 1 103 ? 14.176 -14.453 -8.574 1.00 81.75 103 THR A C 1
ATOM 829 O O . THR A 1 103 ? 14.122 -15.664 -8.745 1.00 81.75 103 THR A O 1
ATOM 832 N N . ILE A 1 104 ? 13.455 -13.636 -9.340 1.00 79.00 104 ILE A N 1
ATOM 833 C CA . ILE A 1 104 ? 12.669 -14.204 -10.455 1.00 79.00 104 ILE A CA 1
ATOM 834 C C . ILE A 1 104 ? 13.547 -14.581 -11.663 1.00 79.00 104 ILE A C 1
ATOM 836 O O . ILE A 1 104 ? 13.084 -15.273 -12.571 1.00 79.00 104 ILE A O 1
ATOM 840 N N . PHE A 1 105 ? 14.796 -14.103 -11.691 1.00 78.56 105 PHE A N 1
ATOM 841 C CA . PHE A 1 105 ? 15.749 -14.307 -12.783 1.00 78.56 105 PHE A CA 1
ATOM 842 C C . PHE A 1 105 ? 16.628 -15.553 -12.595 1.00 78.56 105 PHE A C 1
ATOM 844 O O . PHE A 1 105 ? 17.165 -16.044 -13.584 1.00 78.56 105 PHE A O 1
ATOM 851 N N . ASP A 1 106 ? 16.700 -16.124 -11.388 1.00 77.19 106 ASP A N 1
ATOM 852 C CA . ASP A 1 106 ? 17.405 -17.390 -11.117 1.00 77.19 106 ASP A CA 1
ATOM 853 C C . ASP A 1 106 ? 16.674 -18.649 -11.630 1.00 77.19 106 ASP A C 1
ATOM 855 O O . ASP A 1 106 ? 17.202 -19.756 -11.548 1.00 77.19 106 ASP A O 1
ATOM 859 N N . GLY A 1 107 ? 15.454 -18.503 -12.162 1.00 71.50 107 GLY A N 1
ATOM 860 C CA . GLY A 1 107 ? 14.643 -19.611 -12.678 1.00 71.50 107 GLY A CA 1
ATOM 861 C C . GLY A 1 107 ? 14.029 -20.518 -11.602 1.00 71.50 107 GLY A C 1
ATOM 862 O O . GLY A 1 107 ? 13.266 -21.427 -11.935 1.00 71.50 107 GLY A O 1
ATOM 863 N N . GLY A 1 108 ? 14.295 -20.263 -10.320 1.00 67.56 108 GLY A N 1
ATOM 864 C CA . GLY A 1 108 ? 13.860 -21.067 -9.182 1.00 67.56 108 GLY A CA 1
ATOM 865 C C . GLY A 1 108 ? 12.382 -20.911 -8.826 1.00 67.56 108 GLY A C 1
ATOM 866 O O . GLY A 1 108 ? 11.815 -21.821 -8.216 1.00 67.56 108 GLY A O 1
ATOM 867 N N . LYS A 1 109 ? 11.736 -19.796 -9.206 1.00 68.94 109 LYS A N 1
ATOM 868 C CA . LYS A 1 109 ? 10.277 -19.582 -9.107 1.00 68.94 109 LYS A CA 1
ATOM 869 C C . LYS A 1 109 ? 9.752 -18.702 -10.241 1.00 68.94 109 LYS A C 1
ATOM 871 O O . LYS A 1 109 ? 10.428 -17.807 -10.732 1.00 68.94 109 LYS A O 1
ATOM 876 N N . LYS A 1 110 ? 8.500 -18.945 -10.642 1.00 73.81 110 LYS A N 1
ATOM 877 C CA . LYS A 1 110 ? 7.792 -18.125 -11.638 1.00 73.81 110 LYS A CA 1
ATOM 878 C C . LYS A 1 110 ? 7.135 -16.918 -10.964 1.00 73.81 110 LYS A C 1
ATOM 880 O O . LYS A 1 110 ? 6.663 -17.020 -9.834 1.00 73.81 110 LYS A O 1
ATOM 885 N N . MET A 1 111 ? 7.047 -15.801 -11.689 1.00 81.19 111 MET A N 1
ATOM 886 C CA . MET A 1 111 ? 6.244 -14.644 -11.280 1.00 81.19 111 MET A CA 1
ATOM 887 C C . MET A 1 111 ? 4.798 -15.053 -10.968 1.00 81.19 111 MET A C 1
ATOM 889 O O . MET A 1 111 ? 4.215 -15.889 -11.664 1.00 81.19 111 MET A O 1
ATOM 893 N N . GLN A 1 112 ? 4.199 -14.408 -9.965 1.00 83.00 112 GLN A N 1
ATOM 894 C CA . GLN A 1 112 ? 2.770 -14.547 -9.677 1.00 83.00 112 GLN A CA 1
ATOM 895 C C . GLN A 1 112 ? 1.937 -14.121 -10.900 1.00 83.00 112 GLN A C 1
ATOM 897 O O . GLN A 1 112 ? 2.344 -13.232 -11.648 1.00 83.00 112 GLN A O 1
ATOM 902 N N . GLY A 1 113 ? 0.768 -14.739 -11.106 1.00 86.00 113 GLY A N 1
ATOM 903 C CA . GLY A 1 113 ? -0.046 -14.533 -12.314 1.00 86.00 113 GLY A CA 1
ATOM 904 C C . GLY A 1 113 ? -0.360 -13.060 -12.602 1.00 86.00 113 GLY A C 1
ATOM 905 O O . GLY A 1 113 ? -0.121 -12.590 -13.711 1.00 86.00 113 GLY A O 1
ATOM 906 N N . PHE A 1 114 ? -0.788 -12.307 -11.584 1.00 85.69 114 PHE A N 1
ATOM 907 C CA . PHE A 1 114 ? -1.066 -10.873 -11.724 1.00 85.69 114 PHE A CA 1
ATOM 908 C C . PHE A 1 114 ? 0.197 -10.040 -12.009 1.00 85.69 114 PHE A C 1
ATOM 910 O O . PHE A 1 114 ? 0.130 -9.088 -12.780 1.00 85.69 114 PHE A O 1
ATOM 917 N N . SER A 1 115 ? 1.358 -10.403 -11.445 1.00 88.88 115 SER A N 1
ATOM 918 C CA . SER A 1 115 ? 2.635 -9.749 -11.764 1.00 88.88 115 SER A CA 1
ATOM 919 C C . SER A 1 115 ? 3.019 -10.008 -13.217 1.00 88.88 115 SER A C 1
ATOM 921 O O . SER A 1 115 ? 3.430 -9.098 -13.927 1.00 88.88 115 SER A O 1
ATOM 923 N N . ARG A 1 116 ? 2.849 -11.246 -13.695 1.00 89.25 116 ARG A N 1
ATOM 924 C CA . ARG A 1 116 ? 3.136 -11.600 -15.088 1.00 89.25 116 ARG A CA 1
ATOM 925 C C . ARG A 1 116 ? 2.253 -10.819 -16.062 1.00 89.25 116 ARG A C 1
ATOM 927 O O . ARG A 1 116 ? 2.764 -10.371 -17.083 1.00 89.25 116 ARG A O 1
ATOM 934 N N . GLN A 1 117 ? 0.966 -10.665 -15.745 1.00 90.38 117 GLN A N 1
ATOM 935 C CA . GLN A 1 117 ? 0.037 -9.871 -16.549 1.00 90.38 117 GLN A CA 1
ATOM 936 C C . GLN A 1 117 ? 0.473 -8.402 -16.588 1.00 90.38 117 GLN A C 1
ATOM 938 O O . GLN A 1 117 ? 0.722 -7.880 -17.667 1.00 90.38 117 GLN A O 1
ATOM 943 N N . PHE A 1 118 ? 0.728 -7.794 -15.425 1.00 91.88 118 PHE A N 1
ATOM 944 C CA . PHE A 1 118 ? 1.245 -6.424 -15.342 1.00 91.88 118 PHE A CA 1
ATOM 945 C C . PHE A 1 118 ? 2.531 -6.227 -16.164 1.00 91.88 118 PHE A C 1
ATOM 947 O O . PHE A 1 118 ? 2.646 -5.283 -16.938 1.00 91.88 118 PHE A O 1
ATOM 954 N N . ALA A 1 119 ? 3.495 -7.145 -16.042 1.00 90.62 119 ALA A N 1
ATOM 955 C CA . ALA A 1 119 ? 4.757 -7.089 -16.779 1.00 90.62 119 ALA A CA 1
ATOM 956 C C . ALA A 1 119 ? 4.576 -7.230 -18.301 1.00 90.62 119 ALA A C 1
ATOM 958 O O . ALA A 1 119 ? 5.390 -6.714 -19.069 1.00 90.62 119 ALA A O 1
ATOM 959 N N . LYS A 1 120 ? 3.544 -7.957 -18.744 1.00 89.94 120 LYS A N 1
ATOM 960 C CA . LYS A 1 120 ? 3.193 -8.093 -20.160 1.00 89.94 120 LYS A CA 1
ATOM 961 C C . LYS A 1 120 ? 2.618 -6.784 -20.696 1.00 89.94 120 LYS A C 1
ATOM 963 O O . LYS A 1 120 ? 3.081 -6.333 -21.740 1.00 89.94 120 LYS A O 1
ATOM 968 N N . ASP A 1 121 ? 1.677 -6.186 -19.974 1.00 90.69 121 ASP A N 1
ATOM 969 C CA . ASP A 1 121 ? 1.008 -4.947 -20.385 1.00 90.69 121 ASP A CA 1
ATOM 970 C C . ASP A 1 121 ? 2.009 -3.785 -20.424 1.00 90.69 121 ASP A C 1
ATOM 972 O O . ASP A 1 121 ? 2.154 -3.114 -21.445 1.00 90.69 121 ASP A O 1
ATOM 976 N N . LEU A 1 122 ? 2.827 -3.649 -19.374 1.00 91.19 122 LEU A N 1
ATOM 977 C CA . LEU A 1 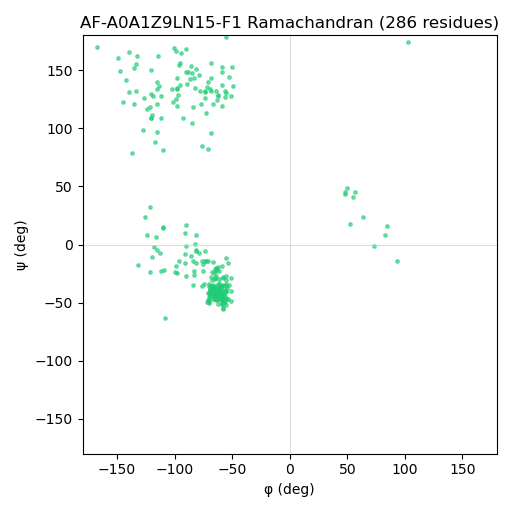122 ? 3.910 -2.666 -19.325 1.00 91.19 122 LEU A CA 1
ATOM 978 C C . LEU A 1 122 ? 4.903 -2.836 -20.484 1.00 91.19 122 LEU A C 1
ATOM 980 O O . LEU A 1 122 ? 5.317 -1.859 -21.104 1.00 91.19 122 LEU A O 1
ATOM 984 N N . LYS A 1 123 ? 5.278 -4.077 -20.815 1.00 88.00 123 LYS A N 1
ATOM 985 C CA . LYS A 1 123 ? 6.164 -4.342 -21.953 1.00 88.00 123 LYS A CA 1
ATOM 986 C C . LYS A 1 123 ? 5.549 -3.869 -23.272 1.00 88.00 123 LYS A C 1
ATOM 988 O O . LYS A 1 123 ? 6.275 -3.317 -24.093 1.00 88.00 123 LYS A O 1
ATOM 993 N N . GLN A 1 124 ? 4.259 -4.109 -23.501 1.00 86.75 124 GLN A N 1
ATOM 994 C CA . GLN A 1 124 ? 3.590 -3.695 -24.739 1.00 86.75 124 GLN A CA 1
ATOM 995 C C . GLN A 1 124 ? 3.600 -2.169 -24.899 1.00 86.75 124 GLN A C 1
ATOM 997 O O . GLN A 1 124 ? 3.923 -1.674 -25.981 1.00 86.75 124 GLN A O 1
ATOM 1002 N N . GLU A 1 125 ? 3.353 -1.429 -23.817 1.00 85.12 125 GLU A N 1
ATOM 1003 C CA . GLU A 1 125 ? 3.461 0.036 -23.817 1.00 85.12 125 GLU A CA 1
ATOM 1004 C C . GLU A 1 125 ? 4.901 0.501 -24.085 1.00 85.12 125 GLU A C 1
ATOM 1006 O O . GLU A 1 125 ? 5.147 1.325 -24.967 1.00 85.12 125 GLU A O 1
ATOM 1011 N N . LEU A 1 126 ? 5.891 -0.073 -23.388 1.00 80.31 126 LEU A N 1
ATOM 1012 C CA . LEU A 1 126 ? 7.300 0.300 -23.564 1.00 80.31 126 LEU A CA 1
ATOM 1013 C C . LEU A 1 126 ? 7.820 -0.004 -24.976 1.00 80.31 126 LEU A C 1
ATOM 1015 O O . LEU A 1 126 ? 8.593 0.783 -25.524 1.00 80.31 126 LEU A O 1
ATOM 1019 N N . GLN A 1 127 ? 7.397 -1.114 -25.585 1.00 80.88 127 GLN A N 1
ATOM 1020 C CA . GLN A 1 127 ? 7.746 -1.452 -26.969 1.00 80.88 127 GLN A CA 1
ATOM 1021 C C . GLN A 1 127 ? 7.164 -0.453 -27.967 1.00 80.88 127 GLN A C 1
ATOM 1023 O O . GLN A 1 127 ? 7.856 -0.071 -28.912 1.00 80.88 127 GLN A O 1
ATOM 1028 N N . SER A 1 128 ? 5.927 -0.018 -27.733 1.00 77.50 128 SER A N 1
ATOM 1029 C CA . SER A 1 128 ? 5.248 0.973 -28.570 1.00 77.50 128 SER A CA 1
ATOM 1030 C C . SER A 1 128 ? 5.905 2.351 -28.458 1.00 77.50 128 SER A C 1
ATOM 1032 O O . SER A 1 128 ? 6.026 3.049 -29.458 1.00 77.50 128 SER A O 1
ATOM 1034 N N . ALA A 1 129 ? 6.392 2.716 -27.268 1.00 74.31 129 ALA A N 1
ATOM 1035 C CA . ALA A 1 129 ? 7.012 4.016 -27.013 1.00 74.31 129 ALA A CA 1
ATOM 1036 C C . ALA A 1 129 ? 8.505 4.103 -27.385 1.00 74.31 129 ALA A C 1
ATOM 1038 O O . ALA A 1 129 ? 8.972 5.168 -27.779 1.00 74.31 129 ALA A O 1
ATOM 1039 N N . LYS A 1 130 ? 9.281 3.020 -27.213 1.00 69.25 130 LYS A N 1
ATOM 1040 C CA . LYS A 1 130 ? 10.757 3.047 -27.320 1.00 69.25 130 LYS A CA 1
ATOM 1041 C C . LYS A 1 130 ? 11.332 2.214 -28.475 1.00 69.25 130 LYS A C 1
ATOM 1043 O O . LYS A 1 130 ? 12.544 2.213 -28.646 1.00 69.25 130 LYS A O 1
ATOM 1048 N N . HIS A 1 131 ? 10.522 1.461 -29.230 1.00 65.00 131 HIS A N 1
ATOM 1049 C CA . HIS A 1 131 ? 10.972 0.521 -30.280 1.00 65.00 131 HIS A CA 1
ATOM 1050 C C . HIS A 1 131 ? 12.038 -0.514 -29.837 1.00 65.00 131 HIS A C 1
ATOM 1052 O O . HIS A 1 131 ? 12.696 -1.142 -30.666 1.00 65.00 131 HIS A O 1
ATOM 1058 N N . LEU A 1 132 ? 12.207 -0.742 -28.530 1.00 62.16 132 LEU A N 1
ATOM 1059 C CA . LEU A 1 132 ? 13.220 -1.647 -27.982 1.00 62.16 132 LEU A CA 1
ATOM 1060 C C . LEU A 1 132 ? 12.648 -3.045 -27.720 1.00 62.16 132 LEU A C 1
ATOM 1062 O O . LEU A 1 132 ? 11.572 -3.209 -27.141 1.00 62.16 132 LEU A O 1
ATOM 1066 N N . LYS A 1 133 ? 13.404 -4.093 -28.074 1.00 64.38 133 LYS A N 1
ATOM 1067 C CA . LYS A 1 133 ? 13.088 -5.477 -27.685 1.00 64.38 133 LYS A CA 1
ATOM 1068 C C . LYS A 1 133 ? 13.447 -5.706 -26.212 1.00 64.38 133 LYS A C 1
ATOM 1070 O O . LYS A 1 133 ? 14.514 -6.221 -25.910 1.00 64.38 133 LYS A O 1
ATOM 1075 N N . GLN A 1 134 ? 12.546 -5.362 -25.293 1.00 67.69 134 GLN A N 1
ATOM 1076 C CA . GLN A 1 134 ? 12.709 -5.698 -23.872 1.00 67.69 134 GLN A CA 1
ATOM 1077 C C . GLN A 1 134 ? 12.249 -7.128 -23.548 1.00 67.69 134 GLN A C 1
ATOM 1079 O O . GLN A 1 134 ? 11.253 -7.643 -24.086 1.00 67.69 134 GLN A O 1
ATOM 1084 N N . LYS A 1 135 ? 12.969 -7.786 -22.634 1.00 76.12 135 LYS A N 1
ATOM 1085 C CA . LYS A 1 135 ? 12.552 -9.068 -22.053 1.00 76.12 135 LYS A CA 1
ATOM 1086 C C . LYS A 1 135 ? 11.319 -8.837 -21.171 1.00 76.12 135 LYS A C 1
ATOM 1088 O O . LYS A 1 135 ? 11.167 -7.802 -20.535 1.00 76.12 135 LYS A O 1
ATOM 1093 N N . MET A 1 136 ? 10.389 -9.793 -21.167 1.00 77.88 136 MET A N 1
ATOM 1094 C CA . MET A 1 136 ? 9.205 -9.707 -20.303 1.00 77.88 136 MET A CA 1
ATOM 1095 C C . MET A 1 136 ? 9.646 -9.694 -18.836 1.00 77.88 136 MET A C 1
ATOM 1097 O O . MET A 1 136 ? 10.374 -10.596 -18.423 1.00 77.88 136 MET A O 1
ATOM 1101 N N . GLY A 1 137 ? 9.178 -8.707 -18.071 1.00 79.00 137 GLY A N 1
ATOM 1102 C CA . GLY A 1 137 ? 9.567 -8.539 -16.670 1.00 79.00 137 GLY A CA 1
ATOM 1103 C C . GLY A 1 137 ? 10.897 -7.817 -16.458 1.00 79.00 137 GLY A C 1
ATOM 1104 O O . GLY A 1 137 ? 11.355 -7.783 -15.326 1.00 79.00 137 GLY A O 1
ATOM 1105 N N . ASP A 1 138 ? 11.508 -7.256 -17.508 1.00 89.38 138 ASP A N 1
ATOM 1106 C CA . ASP A 1 138 ? 12.752 -6.492 -17.400 1.00 89.38 138 ASP A CA 1
ATOM 1107 C C . ASP A 1 138 ? 12.515 -4.996 -17.650 1.00 89.38 138 ASP A C 1
ATOM 1109 O O . ASP A 1 138 ? 12.668 -4.485 -18.758 1.00 89.38 138 ASP A O 1
ATOM 1113 N N . PHE A 1 139 ? 12.055 -4.318 -16.602 1.00 92.62 139 PHE A N 1
ATOM 1114 C CA . PHE A 1 139 ? 11.725 -2.893 -16.571 1.00 92.62 139 PHE A CA 1
ATOM 1115 C C . PHE A 1 139 ? 12.192 -2.289 -15.243 1.00 92.62 139 PHE A C 1
ATOM 1117 O O . PHE A 1 139 ? 12.500 -3.024 -14.305 1.00 92.62 139 PHE A O 1
ATOM 1124 N N . SER A 1 140 ? 12.250 -0.964 -15.143 1.00 95.56 140 SER A N 1
ATOM 1125 C CA . SER A 1 140 ? 12.681 -0.271 -13.921 1.00 95.56 140 SER A CA 1
ATOM 1126 C C . SER A 1 140 ? 11.510 0.125 -13.008 1.00 95.56 140 SER A C 1
ATOM 1128 O O . SER A 1 140 ? 10.351 0.171 -13.434 1.00 95.56 140 SER A O 1
ATOM 1130 N N . LEU A 1 141 ? 11.793 0.474 -11.746 1.00 97.25 141 LEU A N 1
ATOM 1131 C CA . LEU A 1 141 ? 10.786 1.062 -10.846 1.00 97.25 141 LEU A CA 1
ATOM 1132 C C . LEU A 1 141 ? 10.218 2.367 -11.432 1.00 97.25 141 LEU A C 1
ATOM 1134 O O . LEU A 1 141 ? 9.020 2.631 -11.309 1.00 97.25 141 LEU A O 1
ATOM 1138 N N . ARG A 1 142 ? 11.059 3.152 -12.114 1.00 97.38 142 ARG A N 1
ATOM 1139 C CA . ARG A 1 142 ? 10.644 4.344 -12.858 1.00 97.38 142 ARG A CA 1
ATOM 1140 C C . ARG A 1 142 ? 9.611 4.011 -13.934 1.00 97.38 142 ARG A C 1
ATOM 1142 O O . ARG A 1 142 ? 8.558 4.642 -13.963 1.00 97.38 142 ARG A O 1
ATOM 1149 N N . ASP A 1 143 ? 9.882 3.017 -14.784 1.00 95.81 143 ASP A N 1
ATOM 1150 C CA . ASP A 1 143 ? 8.957 2.617 -15.857 1.00 95.81 143 ASP A CA 1
ATOM 1151 C C . ASP A 1 143 ? 7.606 2.161 -15.280 1.00 95.81 143 ASP A C 1
ATOM 1153 O O . ASP A 1 143 ? 6.554 2.536 -15.795 1.00 95.81 143 ASP A O 1
ATOM 1157 N N . MET A 1 144 ? 7.628 1.415 -14.169 1.00 96.00 144 MET A N 1
ATOM 1158 C CA . MET A 1 144 ? 6.417 1.001 -13.455 1.00 96.00 144 MET A CA 1
ATOM 1159 C C . MET A 1 144 ? 5.581 2.204 -12.991 1.00 96.00 144 MET A C 1
ATOM 1161 O O . MET A 1 144 ? 4.371 2.218 -13.203 1.00 96.00 144 MET A O 1
ATOM 1165 N N . ILE A 1 145 ? 6.200 3.207 -12.361 1.00 97.12 145 ILE A N 1
ATOM 1166 C CA . ILE A 1 145 ? 5.496 4.398 -11.854 1.00 97.12 145 ILE A CA 1
ATOM 1167 C C . ILE A 1 145 ? 4.932 5.240 -13.005 1.00 97.12 145 ILE A C 1
ATOM 1169 O O . ILE A 1 145 ? 3.781 5.668 -12.930 1.00 97.12 145 ILE A O 1
ATOM 1173 N N . ILE A 1 146 ? 5.701 5.432 -14.082 1.00 95.94 146 ILE A N 1
ATOM 1174 C CA . ILE A 1 146 ? 5.243 6.165 -15.273 1.00 95.94 146 ILE A CA 1
ATOM 1175 C C . ILE A 1 146 ? 4.016 5.483 -15.877 1.00 95.94 146 ILE A C 1
ATOM 1177 O O . ILE A 1 146 ? 3.017 6.145 -16.148 1.00 95.94 146 ILE A O 1
ATOM 1181 N N . TYR A 1 147 ? 4.059 4.160 -16.033 1.00 95.00 147 TYR A N 1
ATOM 1182 C CA . TYR A 1 147 ? 2.928 3.395 -16.548 1.00 95.00 147 TYR A CA 1
ATOM 1183 C C . TYR A 1 147 ? 1.682 3.538 -15.672 1.00 95.00 147 TYR A C 1
ATOM 1185 O O . TYR A 1 147 ? 0.597 3.811 -16.179 1.00 95.00 147 TYR A O 1
ATOM 1193 N N . LEU A 1 148 ? 1.828 3.431 -14.349 1.00 95.19 148 LEU A N 1
ATOM 1194 C CA . LEU A 1 148 ? 0.711 3.643 -13.424 1.00 95.19 148 LEU A CA 1
ATOM 1195 C C . LEU A 1 148 ? 0.132 5.059 -13.543 1.00 95.19 148 LEU A C 1
ATOM 1197 O O . LEU A 1 148 ? -1.085 5.224 -13.546 1.00 95.19 148 LEU A O 1
ATOM 1201 N N . HIS A 1 149 ? 0.982 6.077 -13.685 1.00 95.50 149 HIS A N 1
ATOM 1202 C CA . HIS A 1 149 ? 0.536 7.457 -13.871 1.00 95.50 149 HIS A CA 1
ATOM 1203 C C . HIS A 1 149 ? -0.198 7.667 -15.209 1.00 95.50 149 HIS A C 1
ATOM 1205 O O . HIS A 1 149 ? -1.196 8.393 -15.262 1.00 95.50 149 HIS A O 1
ATOM 1211 N N . GLN A 1 150 ? 0.253 7.021 -16.287 1.00 93.50 150 GLN A N 1
ATOM 1212 C CA . GLN A 1 150 ? -0.427 7.037 -17.589 1.00 93.50 150 GLN A CA 1
ATOM 1213 C C . GLN A 1 150 ? -1.799 6.356 -17.520 1.00 93.50 150 GLN A C 1
ATOM 1215 O O . GLN A 1 150 ? -2.762 6.852 -18.097 1.00 93.50 150 GLN A O 1
ATOM 1220 N N . LYS A 1 151 ? -1.905 5.269 -16.751 1.00 92.69 151 LYS A N 1
ATOM 1221 C CA . LYS A 1 151 ? -3.130 4.484 -16.544 1.00 92.69 151 LYS A CA 1
ATOM 1222 C C . LYS A 1 151 ? -3.968 4.971 -15.354 1.00 92.69 151 LYS A C 1
ATOM 1224 O O . LYS A 1 151 ? -4.840 4.248 -14.875 1.00 92.69 151 LYS A O 1
ATOM 1229 N N . ARG A 1 152 ? -3.731 6.192 -14.851 1.00 91.62 152 ARG A N 1
ATOM 1230 C CA . ARG A 1 152 ? -4.323 6.685 -13.590 1.00 91.62 152 ARG A CA 1
ATOM 1231 C C . ARG A 1 152 ? -5.859 6.677 -13.556 1.00 91.62 152 ARG A C 1
ATOM 1233 O O . ARG A 1 152 ? -6.438 6.508 -12.491 1.00 91.62 152 ARG A O 1
ATOM 1240 N N . SER A 1 153 ? -6.519 6.823 -14.706 1.00 89.75 153 SER A N 1
ATOM 1241 C CA . SER A 1 153 ? -7.986 6.774 -14.830 1.00 89.75 153 SER A CA 1
ATOM 1242 C C . SER A 1 153 ? -8.566 5.360 -14.734 1.00 89.75 153 SER A C 1
ATOM 1244 O O . SER A 1 153 ? -9.760 5.195 -14.502 1.00 89.75 153 SER A O 1
ATOM 1246 N N . GLU A 1 154 ? -7.736 4.334 -14.902 1.00 89.88 154 GLU A N 1
ATOM 1247 C CA . GLU A 1 154 ? -8.140 2.929 -14.941 1.00 89.88 154 GLU A CA 1
ATOM 1248 C C . GLU A 1 154 ? -7.363 2.071 -13.934 1.00 89.88 154 GLU A C 1
ATOM 1250 O O . GLU A 1 154 ? -7.299 0.852 -14.067 1.00 89.88 154 GLU A O 1
ATOM 1255 N N . LEU A 1 155 ? -6.818 2.678 -12.870 1.00 89.25 155 LEU A N 1
ATOM 1256 C CA . LEU A 1 155 ? -6.083 1.964 -11.814 1.00 89.25 155 LEU A CA 1
ATOM 1257 C C . LEU A 1 155 ? -6.899 0.838 -11.178 1.00 89.25 155 LEU A C 1
ATOM 1259 O O . LEU A 1 155 ? -6.328 -0.176 -10.806 1.00 89.25 155 LEU A O 1
ATOM 1263 N N . HIS A 1 156 ? -8.224 0.968 -11.115 1.00 84.75 156 HIS A N 1
ATOM 1264 C CA . HIS A 1 156 ? -9.120 -0.078 -10.615 1.00 84.75 156 HIS A CA 1
ATOM 1265 C C . HIS A 1 156 ? -9.072 -1.380 -11.441 1.00 84.75 156 HIS A C 1
ATOM 1267 O O . HIS A 1 156 ? -9.435 -2.440 -10.932 1.00 84.75 156 HIS A O 1
ATOM 1273 N N . THR A 1 157 ? -8.638 -1.304 -12.704 1.00 86.69 157 THR A N 1
ATOM 1274 C CA . THR A 1 157 ? -8.401 -2.466 -13.581 1.00 86.69 157 THR A CA 1
ATOM 1275 C C . THR A 1 157 ? -7.024 -3.088 -13.351 1.00 86.69 157 THR A C 1
ATOM 1277 O O . THR A 1 157 ? -6.807 -4.268 -13.633 1.00 86.69 157 THR A O 1
ATOM 1280 N N . ILE A 1 158 ? -6.093 -2.306 -12.802 1.00 87.44 158 ILE A N 1
ATOM 1281 C CA . ILE A 1 158 ? -4.772 -2.762 -12.393 1.00 87.44 158 ILE A CA 1
ATOM 1282 C C . ILE A 1 158 ? -4.895 -3.414 -11.015 1.00 87.44 158 ILE A C 1
ATOM 1284 O O . ILE A 1 158 ? -5.750 -3.097 -10.194 1.00 87.44 158 ILE A O 1
ATOM 1288 N N . ASN A 1 159 ? -4.021 -4.377 -10.742 1.00 87.00 159 ASN A N 1
ATOM 1289 C CA . ASN A 1 159 ? -4.009 -5.037 -9.451 1.00 87.00 159 ASN A CA 1
ATOM 1290 C C . ASN A 1 159 ? -3.656 -4.048 -8.320 1.00 87.00 159 ASN A C 1
ATOM 1292 O O . ASN A 1 159 ? -2.622 -3.380 -8.393 1.00 87.00 159 ASN A O 1
ATOM 1296 N N . ASP A 1 160 ? -4.432 -4.060 -7.230 1.00 83.38 160 ASP A N 1
ATOM 1297 C CA . ASP A 1 160 ? -4.245 -3.229 -6.019 1.00 83.38 160 ASP A CA 1
ATOM 1298 C C . ASP A 1 160 ? -2.855 -3.327 -5.395 1.00 83.38 160 ASP A C 1
ATOM 1300 O O . ASP A 1 160 ? -2.432 -2.520 -4.564 1.00 83.38 160 ASP A O 1
ATOM 1304 N N . HIS A 1 161 ? -2.103 -4.355 -5.784 1.00 83.25 161 HIS A N 1
ATOM 1305 C CA . HIS A 1 161 ? -0.718 -4.469 -5.417 1.00 83.25 161 HIS A CA 1
ATOM 1306 C C . HIS A 1 161 ? 0.151 -3.318 -5.961 1.00 83.25 161 HIS A C 1
ATOM 1308 O O . HIS A 1 161 ? 1.252 -3.110 -5.447 1.00 83.25 161 HIS A O 1
ATOM 1314 N N . PHE A 1 162 ? -0.280 -2.588 -6.975 1.00 87.31 162 PHE A N 1
ATOM 1315 C CA . PHE A 1 162 ? 0.560 -1.611 -7.661 1.00 87.31 162 PHE A CA 1
ATOM 1316 C C . PHE A 1 162 ? 0.007 -0.189 -7.584 1.00 87.31 162 PHE A C 1
ATOM 1318 O O . PHE A 1 162 ? 0.726 0.750 -7.900 1.00 87.31 162 PHE A O 1
ATOM 1325 N N . THR A 1 163 ? -1.231 -0.022 -7.132 1.00 89.25 163 THR A N 1
ATOM 1326 C CA . THR A 1 163 ? -1.971 1.242 -7.173 1.00 89.25 163 THR A CA 1
ATOM 1327 C C . THR A 1 163 ? -1.927 1.981 -5.827 1.00 89.25 163 THR A C 1
ATOM 1329 O O . THR A 1 163 ? -1.499 1.399 -4.825 1.00 89.25 163 THR A O 1
ATOM 1332 N N . PRO A 1 164 ? -2.326 3.268 -5.772 1.00 91.06 164 PRO A N 1
ATOM 1333 C CA . PRO A 1 164 ? -2.531 4.033 -4.538 1.00 91.06 164 PRO A CA 1
ATOM 1334 C C . PRO A 1 164 ? -3.414 3.321 -3.502 1.00 91.06 164 PRO A C 1
ATOM 1336 O O . PRO A 1 164 ? -4.222 2.467 -3.849 1.00 91.06 164 PRO A O 1
ATOM 1339 N N . GLN A 1 165 ? -3.231 3.615 -2.210 1.00 89.31 165 GLN A N 1
ATOM 1340 C CA . GLN A 1 165 ? -4.073 3.031 -1.155 1.00 89.31 165 GLN A CA 1
ATOM 1341 C C . GLN A 1 165 ? -5.436 3.733 -1.137 1.00 89.31 165 GLN A C 1
ATOM 1343 O O . GLN A 1 165 ? -6.465 3.097 -0.890 1.00 89.31 165 GLN A O 1
ATOM 1348 N N . ILE A 1 166 ? -5.408 5.033 -1.407 1.00 89.38 166 ILE A N 1
ATOM 1349 C CA . ILE A 1 166 ? -6.546 5.875 -1.711 1.00 89.38 166 ILE A CA 1
ATOM 1350 C C . ILE A 1 166 ? -6.322 6.439 -3.113 1.00 89.38 166 ILE A C 1
ATOM 1352 O O . ILE A 1 166 ? -5.428 7.248 -3.343 1.00 89.38 166 ILE A O 1
ATOM 1356 N N . ASP A 1 167 ? -7.134 6.003 -4.063 1.00 85.50 167 ASP A N 1
ATOM 1357 C CA . ASP A 1 167 ? -7.132 6.478 -5.447 1.00 85.50 167 ASP A CA 1
ATOM 1358 C C . ASP A 1 167 ? -8.229 7.523 -5.711 1.00 85.50 167 ASP A C 1
ATOM 1360 O O . ASP A 1 167 ? -8.106 8.314 -6.642 1.00 85.50 167 ASP A O 1
ATOM 1364 N N . GLN A 1 168 ? -9.247 7.600 -4.848 1.00 87.88 168 GLN A N 1
ATOM 1365 C CA . GLN A 1 168 ? -10.378 8.525 -4.967 1.00 87.88 168 GLN A CA 1
ATOM 1366 C C . GLN A 1 168 ? -10.406 9.565 -3.841 1.00 87.88 168 GLN A C 1
ATOM 1368 O O . GLN A 1 168 ? -10.240 9.231 -2.667 1.00 87.88 168 GLN A O 1
ATOM 1373 N N . GLN A 1 169 ? -10.674 10.822 -4.204 1.00 91.44 169 GLN A N 1
ATOM 1374 C CA . GLN A 1 169 ? -10.781 11.943 -3.266 1.00 91.44 169 GLN A CA 1
ATOM 1375 C C . GLN A 1 169 ? -11.909 11.728 -2.241 1.00 91.44 169 GLN A C 1
ATOM 1377 O O . GLN A 1 169 ? -11.691 11.920 -1.047 1.00 91.44 169 GLN A O 1
ATOM 1382 N N . ASP A 1 170 ? -13.062 11.212 -2.675 1.00 92.56 170 ASP A N 1
ATOM 1383 C CA . ASP A 1 170 ? -14.213 10.943 -1.801 1.00 92.56 170 ASP A CA 1
ATOM 1384 C C . ASP A 1 170 ? -13.858 10.009 -0.634 1.00 92.56 170 ASP A C 1
ATOM 1386 O O . ASP A 1 170 ? -14.255 10.244 0.506 1.00 92.56 170 ASP A O 1
ATOM 1390 N N . HIS A 1 171 ? -13.037 8.981 -0.876 1.00 91.38 171 HIS A N 1
ATOM 1391 C CA . HIS A 1 171 ? -12.557 8.090 0.184 1.00 91.38 171 HIS A CA 1
ATOM 1392 C C . HIS A 1 171 ? -11.714 8.830 1.231 1.00 91.38 171 HIS A C 1
ATOM 1394 O O . HIS A 1 171 ? -11.860 8.582 2.429 1.00 91.38 171 HIS A O 1
ATOM 1400 N N . LEU A 1 172 ? -10.843 9.749 0.801 1.00 94.06 172 LEU A N 1
ATOM 1401 C CA . LEU A 1 172 ? -10.051 10.573 1.713 1.00 94.06 172 LEU A CA 1
ATOM 1402 C C . LEU A 1 172 ? -10.947 11.499 2.545 1.00 94.06 172 LEU A C 1
ATOM 1404 O O . LEU A 1 172 ? -10.714 11.654 3.745 1.00 94.06 172 LEU A O 1
ATOM 1408 N N . ASP A 1 173 ? -11.962 12.101 1.932 1.00 95.50 173 ASP A N 1
ATOM 1409 C CA . ASP A 1 173 ? -12.846 13.048 2.615 1.00 95.50 173 ASP A CA 1
ATOM 1410 C C . ASP A 1 173 ? -13.749 12.365 3.644 1.00 95.50 173 ASP A C 1
ATOM 1412 O O . ASP A 1 173 ? -13.922 12.894 4.745 1.00 95.50 173 ASP A O 1
ATOM 1416 N N . ILE A 1 174 ? -14.213 11.142 3.370 1.00 94.38 174 ILE A N 1
ATOM 1417 C CA . ILE A 1 174 ? -14.909 10.311 4.364 1.00 94.38 174 ILE A CA 1
ATOM 1418 C C . ILE A 1 174 ? -14.005 10.040 5.575 1.00 94.38 174 ILE A C 1
ATOM 1420 O O . ILE A 1 174 ? -14.444 10.183 6.717 1.00 94.38 174 ILE A O 1
ATOM 1424 N N . ILE A 1 175 ? -12.734 9.681 5.352 1.00 94.44 175 ILE A N 1
ATOM 1425 C CA . ILE A 1 175 ? -11.782 9.419 6.445 1.00 94.44 175 ILE A CA 1
ATOM 1426 C C . ILE A 1 175 ? -11.514 10.697 7.246 1.00 94.44 175 ILE A C 1
ATOM 1428 O O . ILE A 1 175 ? -11.522 10.655 8.475 1.00 94.44 175 ILE A O 1
ATOM 1432 N N . LYS A 1 176 ? -11.320 11.843 6.582 1.00 95.00 176 LYS A N 1
ATOM 1433 C CA . LYS A 1 176 ? -11.152 13.142 7.256 1.00 95.00 176 LYS A CA 1
ATOM 1434 C C . LYS A 1 176 ? -12.354 13.481 8.132 1.00 95.00 176 LYS A C 1
ATOM 1436 O O . LYS A 1 176 ? -12.158 13.861 9.283 1.00 95.00 176 LYS A O 1
ATOM 1441 N N . ALA A 1 177 ? -13.570 13.319 7.612 1.00 93.50 177 ALA A N 1
ATOM 1442 C CA . ALA A 1 177 ? -14.796 13.558 8.368 1.00 93.50 177 ALA A CA 1
ATOM 1443 C C . ALA A 1 177 ? -14.897 12.617 9.580 1.00 93.50 177 ALA A C 1
ATOM 1445 O O . ALA A 1 177 ? -15.181 13.067 10.687 1.00 93.50 177 ALA A O 1
ATOM 1446 N N . ALA A 1 178 ? -14.575 11.332 9.404 1.00 92.38 178 ALA A N 1
ATOM 1447 C CA . ALA A 1 178 ? -14.521 10.360 10.495 1.00 92.38 178 ALA A CA 1
ATOM 1448 C C . ALA A 1 178 ? -13.495 10.740 11.579 1.00 92.38 178 ALA A C 1
ATOM 1450 O O . ALA A 1 178 ? -13.739 10.524 12.762 1.00 92.38 178 ALA A O 1
ATOM 1451 N N . CYS A 1 179 ? -12.360 11.337 11.205 1.00 91.44 179 CYS A N 1
ATOM 1452 C CA . CYS A 1 179 ? -11.349 11.803 12.156 1.00 91.44 179 CYS A CA 1
ATOM 1453 C C . CYS A 1 179 ? -11.753 13.055 12.950 1.00 91.44 179 CYS A C 1
ATOM 1455 O O . CYS A 1 179 ? -11.089 13.375 13.934 1.00 91.44 179 CYS A O 1
ATOM 1457 N N . GLN A 1 180 ? -12.804 13.769 12.540 1.00 89.19 180 GLN A N 1
ATOM 1458 C CA . GLN A 1 180 ? -13.342 14.918 13.277 1.00 89.19 180 GLN A CA 1
ATOM 1459 C C . GLN A 1 180 ? -14.352 14.504 14.359 1.00 89.19 180 GLN A C 1
ATOM 1461 O O . GLN A 1 180 ? -14.739 15.333 15.187 1.00 89.19 180 GLN A O 1
ATOM 1466 N N . ASP A 1 181 ? -14.771 13.235 14.372 1.00 83.81 181 ASP A N 1
ATOM 1467 C CA . ASP A 1 181 ? -15.672 12.699 15.384 1.00 83.81 181 ASP A CA 1
ATOM 1468 C C . ASP A 1 181 ? -14.993 12.661 16.762 1.00 83.81 181 ASP A C 1
ATOM 1470 O O . ASP A 1 181 ? -13.963 12.017 16.959 1.00 83.81 181 ASP A O 1
ATOM 1474 N N . LYS A 1 182 ? -15.581 13.358 17.740 1.00 82.62 182 LYS A N 1
ATOM 1475 C CA . LYS A 1 182 ? -15.025 13.451 19.101 1.00 82.62 182 LYS A CA 1
ATOM 1476 C C . LYS A 1 182 ? -15.357 12.245 19.978 1.00 82.62 182 LYS A C 1
ATOM 1478 O O . LYS A 1 182 ? -14.751 12.089 21.036 1.00 82.62 182 LYS A O 1
ATOM 1483 N N . ALA A 1 183 ? -16.334 11.429 19.588 1.00 86.00 183 ALA A N 1
ATOM 1484 C CA . ALA A 1 183 ? -16.769 10.276 20.366 1.00 86.00 183 ALA A CA 1
ATOM 1485 C C . ALA A 1 183 ? -15.898 9.034 20.102 1.00 86.00 183 ALA A C 1
ATOM 1487 O O . ALA A 1 183 ? -15.925 8.082 20.887 1.00 86.00 183 ALA A O 1
ATOM 1488 N N . THR A 1 184 ? -15.089 9.064 19.040 1.00 89.31 184 THR A N 1
ATOM 1489 C CA . THR A 1 184 ? -14.232 7.959 18.609 1.00 89.31 184 THR A CA 1
ATOM 1490 C C . THR A 1 184 ? -12.753 8.287 18.797 1.00 89.31 184 THR A C 1
ATOM 1492 O O . THR A 1 184 ? -12.238 9.283 18.299 1.00 89.31 184 THR A O 1
ATOM 1495 N N . SER A 1 185 ? -12.018 7.405 19.475 1.00 92.19 185 SER A N 1
ATOM 1496 C CA . SER A 1 185 ? -10.558 7.514 19.565 1.00 92.19 185 SER A CA 1
ATOM 1497 C C . SER A 1 185 ? -9.901 7.041 18.267 1.00 92.19 185 SER A C 1
ATOM 1499 O O . SER A 1 185 ? -10.053 5.878 17.880 1.00 92.19 185 SER A O 1
ATOM 1501 N N . ILE A 1 186 ? -9.144 7.919 17.609 1.00 94.00 186 ILE A N 1
ATOM 1502 C CA . ILE A 1 186 ? -8.468 7.617 16.342 1.00 94.00 186 ILE A CA 1
ATOM 1503 C C . ILE A 1 186 ? -7.010 7.228 16.594 1.00 94.00 186 ILE A C 1
ATOM 1505 O O . ILE A 1 186 ? -6.268 7.958 17.249 1.00 94.00 186 ILE A O 1
ATOM 1509 N N . PHE A 1 187 ? -6.578 6.095 16.043 1.00 94.81 187 PHE A N 1
ATOM 1510 C CA . PHE A 1 187 ? -5.210 5.598 16.164 1.00 94.81 187 PHE A CA 1
ATOM 1511 C C . PHE A 1 187 ? -4.539 5.431 14.796 1.00 94.81 187 PHE A C 1
ATOM 1513 O O . PHE A 1 187 ? -4.834 4.480 14.063 1.00 94.81 187 PHE A O 1
ATOM 1520 N N . PRO A 1 188 ? -3.571 6.302 14.474 1.00 94.62 188 PRO A N 1
ATOM 1521 C CA . PRO A 1 188 ? -2.683 6.124 13.333 1.00 94.62 188 PRO A CA 1
ATOM 1522 C C . PRO A 1 188 ? -1.811 4.866 13.473 1.00 94.62 188 PRO A C 1
ATOM 1524 O O . PRO A 1 188 ? -1.037 4.744 14.429 1.00 94.62 188 PRO A O 1
ATOM 1527 N N . LEU A 1 189 ? -1.862 3.964 12.489 1.00 93.31 189 LEU A N 1
ATOM 1528 C CA . LEU A 1 189 ? -1.043 2.750 12.431 1.00 93.31 189 LEU A CA 1
ATOM 1529 C C . LEU A 1 189 ? -0.072 2.792 11.239 1.00 93.31 189 LEU A C 1
ATOM 1531 O O . LEU A 1 189 ? -0.438 2.425 10.120 1.00 93.31 189 LEU A O 1
ATOM 1535 N N . ARG A 1 190 ? 1.184 3.197 11.482 1.00 91.50 190 ARG A N 1
ATOM 1536 C CA . ARG A 1 190 ? 2.250 3.142 10.465 1.00 91.50 190 ARG A CA 1
ATOM 1537 C C . ARG A 1 190 ? 2.693 1.717 10.249 1.00 91.50 190 ARG A C 1
ATOM 1539 O O . ARG A 1 190 ? 3.096 1.038 11.194 1.00 91.50 190 ARG A O 1
ATOM 1546 N N . VAL A 1 191 ? 2.776 1.309 8.995 1.00 88.50 191 VAL A N 1
ATOM 1547 C CA . VAL A 1 191 ? 3.411 0.037 8.638 1.00 88.50 191 VAL A CA 1
ATOM 1548 C C . VAL A 1 191 ? 4.908 0.045 8.972 1.00 88.50 191 VAL A C 1
ATOM 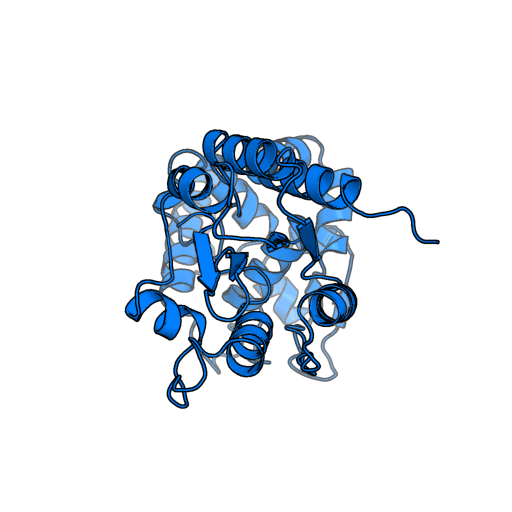1550 O O . VAL A 1 191 ? 5.433 -0.958 9.451 1.00 88.50 191 VAL A O 1
ATOM 1553 N N . GLU A 1 192 ? 5.590 1.175 8.799 1.00 87.00 192 GLU A N 1
ATOM 1554 C CA . GLU A 1 192 ? 7.026 1.340 9.061 1.00 87.00 192 GLU A CA 1
ATOM 1555 C C . GLU A 1 192 ? 7.366 1.250 10.556 1.00 87.00 192 GLU A C 1
ATOM 1557 O O . GLU A 1 192 ? 8.467 0.844 10.921 1.00 87.00 192 GLU A O 1
ATOM 1562 N N . LYS A 1 193 ? 6.419 1.609 11.433 1.00 89.19 193 LYS A N 1
ATOM 1563 C CA . LYS A 1 193 ? 6.567 1.552 12.898 1.00 89.19 193 LYS A CA 1
ATOM 1564 C C . LYS A 1 193 ? 5.502 0.662 13.543 1.00 89.19 193 LYS A C 1
ATOM 1566 O O . LYS A 1 193 ? 5.111 0.888 14.689 1.00 89.19 193 LYS A O 1
ATOM 1571 N N . LEU A 1 194 ? 5.082 -0.389 12.830 1.00 88.81 194 LEU A N 1
ATOM 1572 C CA . LEU A 1 194 ? 3.932 -1.228 13.184 1.00 88.81 194 LEU A CA 1
ATOM 1573 C C . LEU A 1 194 ? 3.987 -1.724 14.631 1.00 88.81 194 LEU A C 1
ATOM 1575 O O . LEU A 1 194 ? 3.026 -1.571 15.369 1.00 88.81 194 LEU A O 1
ATOM 1579 N N . SER A 1 195 ? 5.124 -2.271 15.071 1.00 89.88 195 SER A N 1
ATOM 1580 C CA . SER A 1 195 ? 5.272 -2.781 16.443 1.00 89.88 195 SER A CA 1
ATOM 1581 C C . SER A 1 195 ? 5.067 -1.691 17.505 1.00 89.88 195 SER A C 1
ATOM 1583 O O . SER A 1 195 ? 4.418 -1.927 18.521 1.00 89.88 195 SER A O 1
ATOM 1585 N N . GLN A 1 196 ? 5.587 -0.482 17.273 1.00 91.62 196 GLN A N 1
ATOM 1586 C CA . GLN A 1 196 ? 5.459 0.636 18.213 1.00 91.62 196 GLN A CA 1
ATOM 1587 C C . GLN A 1 196 ? 4.016 1.143 18.276 1.00 91.62 196 GLN A C 1
ATOM 1589 O O . GLN A 1 196 ? 3.479 1.338 19.368 1.00 91.62 196 GLN A O 1
ATOM 1594 N N . ASP A 1 197 ? 3.381 1.309 17.117 1.00 92.94 197 ASP A N 1
ATOM 1595 C CA . ASP A 1 197 ? 2.005 1.796 17.028 1.00 92.94 197 ASP A CA 1
ATOM 1596 C C . ASP A 1 197 ? 1.016 0.748 17.572 1.00 92.94 197 ASP A C 1
ATOM 1598 O O . ASP A 1 197 ? 0.147 1.092 18.373 1.00 92.94 197 ASP A O 1
ATOM 1602 N N . LEU A 1 198 ? 1.220 -0.546 17.287 1.00 93.31 198 LEU A N 1
ATOM 1603 C CA . LEU A 1 198 ? 0.434 -1.633 17.884 1.00 93.31 198 LEU A CA 1
ATOM 1604 C C . LEU A 1 198 ? 0.581 -1.690 19.406 1.00 93.31 198 LEU A C 1
ATOM 1606 O O . LEU A 1 198 ? -0.411 -1.901 20.088 1.00 93.31 198 LEU A O 1
ATOM 1610 N N . LYS A 1 199 ? 1.767 -1.450 19.984 1.00 93.75 199 LYS A N 1
ATOM 1611 C CA . LYS A 1 199 ? 1.918 -1.364 21.453 1.00 93.75 199 LYS A CA 1
ATOM 1612 C C . LYS A 1 199 ? 1.096 -0.225 22.064 1.00 93.75 199 LYS A C 1
ATOM 1614 O O . LYS A 1 199 ? 0.621 -0.354 23.192 1.00 93.75 199 LYS A O 1
ATOM 1619 N N . LYS A 1 200 ? 0.956 0.909 21.368 1.00 93.31 200 LYS A N 1
ATOM 1620 C CA . LYS A 1 200 ? 0.108 2.028 21.818 1.00 93.31 200 LYS A CA 1
ATOM 1621 C C . LYS A 1 200 ? -1.371 1.652 21.726 1.00 93.31 200 LYS A C 1
ATOM 1623 O O . LYS A 1 200 ? -2.073 1.745 22.728 1.00 93.31 200 LYS A O 1
ATOM 1628 N N . ILE A 1 201 ? -1.799 1.143 20.573 1.00 94.50 201 ILE A N 1
ATOM 1629 C CA . ILE A 1 201 ? -3.174 0.689 20.324 1.00 94.50 201 ILE A CA 1
ATOM 1630 C C . ILE A 1 201 ? -3.584 -0.397 21.321 1.00 94.50 201 ILE A C 1
ATOM 1632 O O . ILE A 1 201 ? -4.617 -0.287 21.969 1.00 94.50 201 ILE A O 1
ATOM 1636 N N . ASN A 1 202 ? -2.749 -1.416 21.504 1.00 95.12 202 ASN A N 1
ATOM 1637 C CA . ASN A 1 202 ? -3.020 -2.545 22.387 1.00 95.12 202 ASN A CA 1
ATOM 1638 C C . ASN A 1 202 ? -3.248 -2.125 23.839 1.00 95.12 202 ASN A C 1
ATOM 1640 O O . ASN A 1 202 ? -4.096 -2.707 24.505 1.00 95.12 202 ASN A O 1
ATOM 1644 N N . ARG A 1 203 ? -2.542 -1.099 24.331 1.00 94.12 203 ARG A N 1
ATOM 1645 C CA . ARG A 1 203 ? -2.812 -0.547 25.667 1.00 94.12 203 ARG A CA 1
ATOM 1646 C C . ARG A 1 203 ? -4.224 0.031 25.767 1.00 94.12 203 ARG A C 1
ATOM 1648 O O . ARG A 1 203 ? -4.870 -0.171 26.786 1.00 94.12 203 ARG A O 1
ATOM 1655 N N . HIS A 1 204 ? -4.697 0.694 24.712 1.00 92.94 204 HIS A N 1
ATOM 1656 C CA . HIS A 1 204 ? -6.042 1.263 24.653 1.00 92.94 204 HIS A CA 1
ATOM 1657 C C . HIS A 1 204 ? -7.134 0.189 24.537 1.00 92.94 204 HIS A C 1
ATOM 1659 O O . HIS A 1 204 ? -8.139 0.272 25.231 1.00 92.94 204 HIS A O 1
ATOM 1665 N N . ILE A 1 205 ? -6.931 -0.846 23.714 1.00 93.06 205 ILE A N 1
ATOM 1666 C CA . ILE A 1 205 ? -7.925 -1.923 23.518 1.00 93.06 205 ILE A CA 1
ATOM 1667 C C . ILE A 1 205 ? -7.752 -3.118 24.478 1.00 93.06 205 ILE A C 1
ATOM 1669 O O . ILE A 1 205 ? -8.392 -4.154 24.300 1.00 93.06 205 ILE A O 1
ATOM 1673 N N . HIS A 1 206 ? -6.891 -2.982 25.493 1.00 92.81 206 HIS A N 1
ATOM 1674 C CA . HIS A 1 206 ? -6.574 -3.999 26.507 1.00 92.81 206 HIS A CA 1
ATOM 1675 C C . HIS A 1 206 ? -6.075 -5.339 25.943 1.00 92.81 206 HIS A C 1
ATOM 1677 O O . HIS A 1 206 ? -6.468 -6.415 26.391 1.00 92.81 206 HIS A O 1
ATOM 1683 N N . GLN A 1 207 ? -5.164 -5.267 24.976 1.00 93.50 207 GLN A N 1
ATOM 1684 C CA . GLN A 1 207 ? -4.522 -6.410 24.335 1.00 93.50 207 GLN A CA 1
ATOM 1685 C C . GLN A 1 207 ? -3.021 -6.462 24.630 1.00 93.50 207 GLN A C 1
ATOM 1687 O O . GLN A 1 207 ? -2.409 -5.478 25.047 1.00 93.50 207 GLN A O 1
ATOM 1692 N N . LYS A 1 208 ? -2.404 -7.630 24.422 1.00 91.38 208 LYS A N 1
ATOM 1693 C CA . LYS A 1 208 ? -0.963 -7.836 24.679 1.00 91.38 208 LYS A CA 1
ATOM 1694 C C . LYS A 1 208 ? -0.177 -8.293 23.454 1.00 91.38 208 LYS A C 1
ATOM 1696 O O . LYS A 1 208 ? 1.033 -8.082 23.394 1.00 91.38 208 LYS A O 1
ATOM 1701 N N . PHE A 1 209 ? -0.837 -8.909 22.477 1.00 93.94 209 PHE A N 1
ATOM 1702 C CA . PHE A 1 209 ? -0.151 -9.528 21.351 1.00 93.94 209 PHE A CA 1
ATOM 1703 C C . PHE A 1 209 ? 0.399 -8.493 20.362 1.00 93.94 209 PHE A C 1
ATOM 1705 O O . PHE A 1 209 ? -0.339 -7.675 19.818 1.00 93.94 209 PHE A O 1
ATOM 1712 N N . VAL A 1 210 ? 1.696 -8.573 20.069 1.00 91.88 210 VAL A N 1
ATOM 1713 C CA . VAL A 1 210 ? 2.345 -7.821 18.989 1.00 91.88 210 VAL A CA 1
ATOM 1714 C C . VAL A 1 210 ? 3.092 -8.825 18.105 1.00 91.88 210 VAL A C 1
ATOM 1716 O O . VAL A 1 210 ? 3.900 -9.594 18.635 1.00 91.88 210 VAL A O 1
ATOM 1719 N N . PRO A 1 211 ? 2.857 -8.851 16.779 1.00 88.06 211 PRO A N 1
ATOM 1720 C CA . PRO A 1 211 ? 3.574 -9.747 15.877 1.00 88.06 211 PRO A CA 1
ATOM 1721 C C . PRO A 1 211 ? 5.096 -9.566 15.988 1.00 88.06 211 PRO A C 1
ATOM 1723 O O . PRO A 1 211 ? 5.598 -8.448 15.894 1.00 88.06 211 PRO A O 1
ATOM 1726 N N . ARG A 1 212 ? 5.836 -10.673 16.154 1.00 80.06 212 ARG A N 1
ATOM 1727 C CA . ARG A 1 212 ? 7.312 -10.660 16.221 1.00 80.06 212 ARG A CA 1
ATOM 1728 C C . ARG A 1 212 ? 7.965 -10.321 14.881 1.00 80.06 212 ARG A C 1
ATOM 1730 O O . ARG A 1 212 ? 8.948 -9.594 14.843 1.00 80.06 212 ARG A O 1
ATOM 1737 N N . HIS A 1 213 ? 7.412 -10.854 13.794 1.00 71.06 213 HIS A N 1
ATOM 1738 C CA . HIS A 1 213 ? 7.941 -10.658 12.449 1.00 71.06 213 HIS A CA 1
ATOM 1739 C C . HIS A 1 213 ? 7.176 -9.541 11.747 1.00 71.06 213 HIS A C 1
ATOM 1741 O O . HIS A 1 213 ? 5.962 -9.638 11.548 1.00 71.06 213 HIS A O 1
ATOM 1747 N N . LEU A 1 214 ? 7.907 -8.495 11.373 1.00 70.38 214 LEU A N 1
ATOM 1748 C CA . LEU A 1 214 ? 7.446 -7.480 10.437 1.00 70.38 214 LEU A CA 1
ATOM 1749 C C . LEU A 1 214 ? 7.744 -7.953 9.012 1.00 70.38 214 LEU A C 1
ATOM 1751 O O . LEU A 1 214 ? 8.659 -8.747 8.798 1.00 70.38 214 LEU A O 1
ATOM 1755 N N . ASN A 1 215 ? 6.960 -7.486 8.041 1.00 65.06 215 ASN A N 1
ATOM 1756 C CA . ASN A 1 215 ? 7.185 -7.792 6.630 1.00 65.06 215 ASN A CA 1
ATOM 1757 C C . ASN A 1 215 ? 8.443 -7.054 6.137 1.00 65.06 215 ASN A C 1
ATOM 1759 O O . ASN A 1 215 ? 8.335 -5.986 5.535 1.00 65.06 215 ASN A O 1
ATOM 1763 N N . ASN A 1 216 ? 9.614 -7.622 6.405 1.00 68.50 216 ASN A N 1
ATOM 1764 C CA . ASN A 1 216 ? 10.886 -7.167 5.863 1.00 68.50 216 ASN A CA 1
ATOM 1765 C C . ASN A 1 216 ? 11.249 -8.031 4.654 1.00 68.50 216 ASN A C 1
ATOM 1767 O O . ASN A 1 216 ? 10.979 -9.230 4.639 1.00 68.50 216 ASN A O 1
ATOM 1771 N N . THR A 1 217 ? 11.843 -7.418 3.634 1.00 73.06 217 THR A N 1
ATOM 1772 C CA . THR A 1 217 ? 12.449 -8.167 2.530 1.00 73.06 217 THR A CA 1
ATOM 1773 C C . THR A 1 217 ? 13.736 -8.798 3.055 1.00 73.06 217 THR A C 1
ATOM 1775 O O . THR A 1 217 ? 14.664 -8.072 3.408 1.00 73.06 217 THR A O 1
ATOM 1778 N N . GLU A 1 218 ? 13.781 -10.127 3.153 1.00 79.25 218 GLU A N 1
ATOM 1779 C CA . GLU A 1 218 ? 15.023 -10.837 3.464 1.00 79.25 218 GLU A CA 1
ATOM 1780 C C . GLU A 1 218 ? 15.884 -10.928 2.198 1.00 79.25 218 GLU A C 1
ATOM 1782 O O . GLU A 1 218 ? 15.376 -11.007 1.074 1.00 79.25 218 GLU A O 1
ATOM 1787 N N . LEU A 1 219 ? 17.200 -10.862 2.385 1.00 88.50 219 LEU A N 1
ATOM 1788 C CA . LEU A 1 219 ? 18.153 -10.951 1.287 1.00 88.50 219 LEU A CA 1
ATOM 1789 C C . LEU A 1 219 ? 18.182 -12.384 0.729 1.00 88.50 219 LEU A C 1
ATOM 1791 O O . LEU A 1 219 ? 18.163 -13.327 1.522 1.00 88.50 219 LEU A O 1
ATOM 1795 N N . PRO A 1 220 ? 18.267 -12.571 -0.604 1.00 88.50 220 PRO A N 1
ATOM 1796 C CA . PRO A 1 220 ? 18.386 -13.906 -1.190 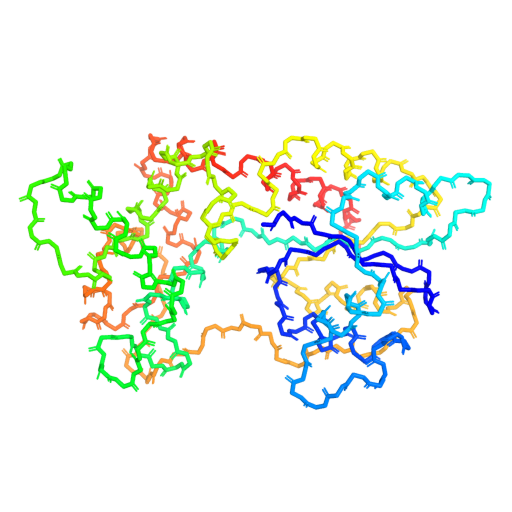1.00 88.50 220 PRO A CA 1
ATOM 1797 C C . PRO A 1 220 ? 19.644 -14.675 -0.760 1.00 88.50 220 PRO A C 1
ATOM 1799 O O . PRO A 1 220 ? 19.624 -15.901 -0.691 1.00 88.50 220 PRO A O 1
ATOM 1802 N N . GLY A 1 221 ? 20.726 -13.958 -0.454 1.00 89.81 221 GLY A N 1
ATOM 1803 C CA . GLY A 1 221 ? 22.008 -14.520 -0.038 1.00 89.81 221 GLY A CA 1
ATOM 1804 C C . GLY A 1 221 ? 22.945 -13.448 0.532 1.00 89.81 221 GLY A C 1
ATOM 1805 O O . GLY A 1 221 ? 22.631 -12.2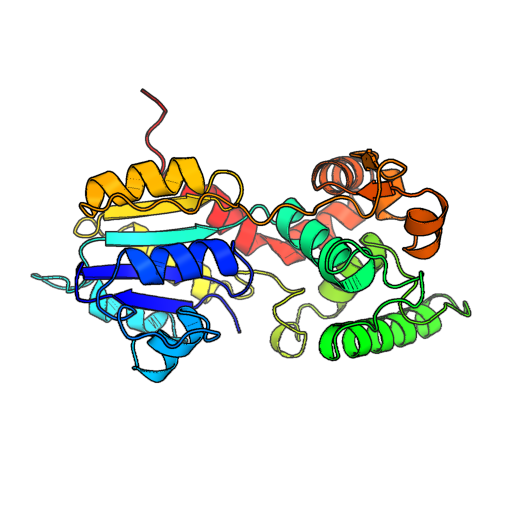56 0.447 1.00 89.81 221 GLY A O 1
ATOM 1806 N N . PRO A 1 222 ? 24.079 -13.842 1.137 1.00 92.38 222 PRO A N 1
ATOM 1807 C CA . PRO A 1 222 ? 25.038 -12.922 1.761 1.00 92.38 222 PRO A CA 1
ATOM 1808 C C . PRO A 1 222 ? 25.701 -11.948 0.777 1.00 92.38 222 PRO A C 1
ATOM 1810 O O . PRO A 1 222 ? 26.212 -10.911 1.185 1.00 92.38 222 PRO A O 1
ATOM 1813 N N . GLU A 1 223 ? 25.703 -12.272 -0.512 1.00 93.75 223 GLU A N 1
ATOM 1814 C CA . GLU A 1 223 ? 26.243 -11.443 -1.586 1.00 93.75 223 GLU A CA 1
ATOM 1815 C C . GLU A 1 223 ? 25.311 -10.300 -2.011 1.00 93.75 223 GLU A C 1
ATOM 1817 O O . GLU A 1 223 ? 25.695 -9.470 -2.832 1.00 93.75 223 GLU A O 1
ATOM 1822 N N . TRP A 1 224 ? 24.084 -10.279 -1.488 1.00 95.38 224 TRP A N 1
ATOM 1823 C CA . TRP A 1 224 ? 23.097 -9.254 -1.793 1.00 95.38 224 TRP A CA 1
ATOM 1824 C C . TRP A 1 224 ? 23.212 -8.065 -0.853 1.00 95.38 224 TRP A C 1
ATOM 1826 O O . TRP A 1 224 ? 23.519 -8.208 0.329 1.00 95.38 224 TRP A O 1
ATOM 1836 N N . SER A 1 225 ? 22.890 -6.877 -1.356 1.00 95.38 225 SER A N 1
ATOM 1837 C CA . SER A 1 225 ? 22.903 -5.654 -0.554 1.00 95.38 225 SER A CA 1
ATOM 1838 C C . SER A 1 225 ? 21.651 -4.801 -0.747 1.00 95.38 225 SER A C 1
ATOM 1840 O O . SER A 1 225 ? 20.962 -4.862 -1.767 1.00 95.38 225 SER A O 1
ATOM 1842 N N . LEU A 1 226 ? 21.341 -3.995 0.271 1.00 95.44 226 LEU A N 1
ATOM 1843 C CA . LEU A 1 226 ? 20.301 -2.971 0.220 1.00 95.44 226 LEU A CA 1
ATOM 1844 C C . LEU A 1 226 ? 20.945 -1.614 -0.073 1.00 95.44 226 LEU A C 1
ATOM 1846 O O . LEU A 1 226 ? 21.896 -1.240 0.610 1.00 95.44 226 LEU A O 1
ATOM 1850 N N . SER A 1 227 ? 20.384 -0.831 -0.994 1.00 96.94 227 SER A N 1
ATOM 1851 C CA . SER A 1 227 ? 20.939 0.483 -1.354 1.00 96.94 227 SER A CA 1
ATOM 1852 C C . SER A 1 227 ? 19.871 1.577 -1.460 1.00 96.94 227 SER A C 1
ATOM 1854 O O . SER A 1 227 ? 18.698 1.306 -1.721 1.00 96.94 227 SER A O 1
ATOM 1856 N N . GLU A 1 228 ? 20.277 2.823 -1.204 1.00 97.38 228 GLU A N 1
ATOM 1857 C CA . GLU A 1 228 ? 19.462 4.044 -1.363 1.00 97.38 228 GLU A CA 1
ATOM 1858 C C . GLU A 1 228 ? 19.935 4.910 -2.534 1.00 97.38 228 GLU A C 1
ATOM 1860 O O . GLU A 1 228 ? 19.548 6.073 -2.640 1.00 97.38 228 GLU A O 1
ATOM 1865 N N . SER A 1 229 ? 20.781 4.361 -3.405 1.00 98.00 229 SER A N 1
ATOM 1866 C CA . SER A 1 229 ? 21.273 5.085 -4.570 1.00 98.00 229 SER A CA 1
ATOM 1867 C C . SER A 1 229 ? 20.145 5.336 -5.577 1.00 98.00 229 SER A C 1
ATOM 1869 O O . SER A 1 229 ? 19.358 4.437 -5.878 1.00 98.00 229 SER A O 1
ATOM 1871 N N . ALA A 1 230 ? 20.033 6.578 -6.051 1.00 97.88 230 ALA A N 1
ATOM 1872 C CA . ALA A 1 230 ? 18.915 7.043 -6.875 1.00 97.88 230 ALA A CA 1
ATOM 1873 C C . ALA A 1 230 ? 18.883 6.396 -8.271 1.00 97.88 230 ALA A C 1
ATOM 1875 O O . ALA A 1 230 ? 17.815 6.068 -8.784 1.00 97.88 230 ALA A O 1
ATOM 1876 N N . ASP A 1 231 ? 20.051 6.156 -8.864 1.00 97.25 231 ASP A N 1
ATOM 1877 C CA . ASP A 1 231 ? 20.246 5.497 -10.165 1.00 97.25 231 ASP A CA 1
ATOM 1878 C C . ASP A 1 231 ? 19.595 4.103 -10.255 1.00 97.25 231 ASP A C 1
ATOM 1880 O O . ASP A 1 231 ? 19.141 3.675 -11.322 1.00 97.25 231 ASP A O 1
ATOM 1884 N N . LEU A 1 232 ? 19.441 3.419 -9.120 1.00 97.62 232 LEU A N 1
ATOM 1885 C CA . LEU A 1 232 ? 18.762 2.125 -9.038 1.00 97.62 232 LEU A CA 1
ATOM 1886 C C . LEU A 1 232 ? 17.275 2.197 -9.408 1.00 97.62 232 LEU A C 1
ATOM 1888 O O . LEU A 1 232 ? 16.692 1.186 -9.792 1.00 97.62 232 LEU A O 1
ATOM 1892 N N . VAL A 1 233 ? 16.642 3.370 -9.314 1.00 98.00 233 VAL A N 1
ATOM 1893 C CA . VAL A 1 233 ? 15.220 3.559 -9.655 1.00 98.00 233 VAL A CA 1
ATOM 1894 C C . VAL A 1 233 ? 14.988 3.451 -11.159 1.00 98.00 233 VAL A C 1
ATOM 1896 O O . VAL A 1 233 ? 13.949 2.938 -11.581 1.00 98.00 233 VAL A O 1
ATOM 1899 N N . ALA A 1 234 ? 15.959 3.899 -11.956 1.00 96.75 234 ALA A N 1
ATOM 1900 C CA . ALA A 1 234 ? 15.952 3.802 -13.413 1.00 96.75 234 ALA A CA 1
ATOM 1901 C C . ALA A 1 234 ? 16.615 2.512 -13.931 1.00 96.75 234 ALA A C 1
ATOM 1903 O O . ALA A 1 234 ? 16.529 2.211 -15.121 1.00 96.75 234 ALA A O 1
ATOM 1904 N N . SER A 1 235 ? 17.250 1.736 -13.050 1.00 96.38 235 SER A N 1
ATOM 1905 C CA . SER A 1 235 ? 17.892 0.478 -13.420 1.00 96.38 235 SER A CA 1
ATOM 1906 C C . SER A 1 235 ? 16.850 -0.616 -13.698 1.00 96.38 235 SER A C 1
ATOM 1908 O O . SER A 1 235 ? 15.929 -0.805 -12.894 1.00 96.38 235 SER A O 1
ATOM 1910 N N . PRO A 1 236 ? 16.962 -1.351 -14.819 1.00 93.94 236 PRO A N 1
ATOM 1911 C CA . PRO A 1 236 ? 16.101 -2.494 -15.092 1.00 93.94 236 PRO A CA 1
ATOM 1912 C C . PRO A 1 236 ? 16.397 -3.640 -14.115 1.00 93.94 236 PRO A C 1
ATOM 1914 O O . PRO A 1 236 ? 17.497 -3.737 -13.564 1.00 93.94 236 PRO A O 1
ATOM 1917 N N . ILE A 1 237 ? 15.419 -4.522 -13.896 1.00 93.00 237 ILE A N 1
ATOM 1918 C CA . ILE A 1 237 ? 15.538 -5.608 -12.912 1.00 93.00 237 ILE A CA 1
ATOM 1919 C C . ILE A 1 237 ? 16.719 -6.541 -13.217 1.00 93.00 237 ILE A C 1
ATOM 1921 O O . ILE A 1 237 ? 17.383 -6.982 -12.281 1.00 93.00 237 ILE A O 1
ATOM 1925 N N . SER A 1 238 ? 17.025 -6.810 -14.489 1.00 91.94 238 SER A N 1
ATOM 1926 C CA . SER A 1 238 ? 18.202 -7.599 -14.881 1.00 91.94 238 SER A CA 1
ATOM 1927 C C . SER A 1 238 ? 19.504 -7.016 -14.326 1.00 91.94 238 SER A C 1
ATOM 1929 O O . SER A 1 238 ? 20.271 -7.737 -13.696 1.00 91.94 238 SER A O 1
ATOM 1931 N N . SER A 1 239 ? 19.699 -5.701 -14.447 1.00 94.69 239 SER A N 1
ATOM 1932 C CA . SER A 1 239 ? 20.860 -5.001 -13.884 1.00 94.69 239 SER A CA 1
ATOM 1933 C C . SER A 1 239 ? 20.882 -5.067 -12.354 1.00 94.69 239 SER A C 1
ATOM 1935 O O . SER A 1 239 ? 21.919 -5.348 -11.753 1.00 94.69 239 SER A O 1
ATOM 1937 N N . LEU A 1 240 ? 19.734 -4.877 -11.694 1.00 95.31 240 LEU A N 1
ATOM 1938 C CA . LEU A 1 240 ? 19.646 -5.027 -10.235 1.00 95.31 240 LEU A CA 1
ATOM 1939 C C . LEU A 1 240 ? 20.015 -6.450 -9.788 1.00 95.31 240 LEU A C 1
ATOM 1941 O O . LEU A 1 240 ? 20.624 -6.631 -8.733 1.00 95.31 240 LEU A O 1
ATOM 1945 N N . PHE A 1 241 ? 19.640 -7.455 -10.583 1.00 93.19 241 PHE A N 1
ATOM 1946 C CA . PHE A 1 241 ? 19.936 -8.862 -10.329 1.00 93.19 241 PHE A CA 1
ATOM 1947 C C . PHE A 1 241 ? 21.420 -9.177 -10.515 1.00 93.19 241 PHE A C 1
ATOM 1949 O O . PHE A 1 241 ? 22.028 -9.753 -9.616 1.00 93.19 241 PHE A O 1
ATOM 1956 N N . GLU A 1 242 ? 22.013 -8.762 -11.633 1.00 93.81 242 GLU A N 1
ATOM 1957 C CA . GLU A 1 242 ? 23.438 -8.955 -11.931 1.00 93.81 242 GLU A CA 1
ATOM 1958 C C . GLU A 1 242 ? 24.329 -8.322 -10.859 1.00 93.81 242 GLU A C 1
ATOM 1960 O O . GLU A 1 242 ? 25.286 -8.943 -10.392 1.00 93.81 242 GLU A O 1
ATOM 1965 N N . ASN A 1 243 ? 23.954 -7.128 -10.396 1.00 95.94 243 ASN A N 1
ATOM 1966 C CA . ASN A 1 243 ? 24.670 -6.411 -9.345 1.00 95.94 243 ASN A CA 1
ATOM 1967 C C . ASN A 1 243 ? 24.321 -6.882 -7.925 1.00 95.94 243 ASN A C 1
ATOM 1969 O O . ASN A 1 243 ? 24.945 -6.422 -6.972 1.00 95.94 243 ASN A O 1
ATOM 1973 N N . LYS A 1 244 ? 23.342 -7.784 -7.759 1.00 95.38 244 LYS A N 1
ATOM 1974 C CA . LYS A 1 244 ? 22.874 -8.296 -6.456 1.00 95.38 244 LYS A CA 1
ATOM 1975 C C . LYS A 1 244 ? 22.452 -7.176 -5.493 1.00 95.38 244 LYS A C 1
ATOM 1977 O O . LYS A 1 244 ? 22.725 -7.207 -4.292 1.00 95.38 244 LYS A O 1
ATOM 1982 N N . ILE A 1 245 ? 21.760 -6.165 -6.015 1.00 96.19 245 ILE A N 1
ATOM 1983 C CA . ILE A 1 245 ? 21.317 -4.990 -5.252 1.00 96.19 245 ILE A CA 1
ATOM 1984 C C . ILE A 1 245 ? 19.791 -4.944 -5.191 1.00 96.19 245 ILE A C 1
ATOM 1986 O O . ILE A 1 245 ? 19.094 -5.195 -6.174 1.00 96.19 245 ILE A O 1
ATOM 1990 N N . ILE A 1 246 ? 19.255 -4.575 -4.029 1.00 95.62 246 ILE A N 1
ATOM 1991 C CA . ILE A 1 246 ? 17.831 -4.307 -3.824 1.00 95.62 246 ILE A CA 1
ATOM 1992 C C . ILE A 1 246 ? 17.650 -2.822 -3.472 1.00 95.62 246 ILE A C 1
ATOM 1994 O O . ILE A 1 246 ? 18.181 -2.365 -2.450 1.00 95.62 246 ILE A O 1
ATOM 1998 N N . PRO A 1 247 ? 16.881 -2.052 -4.264 1.00 96.31 247 PRO A N 1
ATOM 1999 C CA . PRO A 1 247 ? 16.595 -0.662 -3.939 1.00 96.31 247 PRO A CA 1
ATOM 2000 C C . PRO A 1 247 ? 15.678 -0.562 -2.712 1.00 96.31 247 PRO A C 1
ATOM 2002 O O . PRO A 1 247 ? 14.654 -1.243 -2.610 1.00 96.31 247 PRO A O 1
ATOM 2005 N N . LYS A 1 248 ? 16.027 0.330 -1.785 1.00 95.31 248 LYS A N 1
ATOM 2006 C CA . LYS A 1 248 ? 15.182 0.742 -0.656 1.00 95.31 248 LYS A CA 1
ATOM 2007 C C . LYS A 1 248 ? 14.320 1.946 -1.029 1.00 95.31 248 LYS A C 1
ATOM 2009 O O . LYS A 1 248 ? 14.574 2.636 -2.008 1.00 95.31 248 LYS A O 1
ATOM 2014 N N . ALA A 1 249 ? 13.340 2.260 -0.181 1.00 95.12 249 ALA A N 1
ATOM 2015 C CA . ALA A 1 249 ? 12.499 3.451 -0.326 1.00 95.12 249 ALA A CA 1
ATOM 2016 C C . ALA A 1 249 ? 13.310 4.755 -0.477 1.00 95.12 249 ALA A C 1
ATOM 2018 O O . ALA A 1 249 ? 12.902 5.648 -1.213 1.00 95.12 249 ALA A O 1
ATOM 2019 N N . GLY A 1 250 ? 14.468 4.848 0.195 1.00 97.25 250 GLY A N 1
ATOM 2020 C CA . GLY A 1 250 ? 15.387 5.983 0.077 1.00 97.25 250 GLY A CA 1
ATOM 2021 C C . GLY A 1 250 ? 15.879 6.224 -1.352 1.00 97.25 250 GLY A C 1
ATOM 2022 O O . GLY A 1 250 ? 15.950 7.374 -1.758 1.00 97.25 250 GLY A O 1
ATOM 2023 N N . ALA A 1 251 ? 16.090 5.168 -2.150 1.00 98.06 251 ALA A N 1
ATOM 2024 C CA . ALA A 1 251 ? 16.462 5.301 -3.561 1.00 98.06 251 ALA A CA 1
ATOM 2025 C C . ALA A 1 251 ? 15.408 6.083 -4.350 1.00 98.06 251 ALA A C 1
ATOM 2027 O O . ALA A 1 251 ? 15.739 7.029 -5.058 1.00 98.06 251 ALA A O 1
ATOM 2028 N N . LEU A 1 252 ? 14.127 5.737 -4.171 1.00 98.44 252 LEU A N 1
ATOM 2029 C CA . LEU A 1 252 ? 13.028 6.447 -4.821 1.00 98.44 252 LEU A CA 1
ATOM 2030 C C . LEU A 1 252 ? 12.934 7.897 -4.348 1.00 98.44 252 LEU A C 1
ATOM 2032 O O . LEU A 1 252 ? 12.813 8.784 -5.183 1.00 98.44 252 LEU A O 1
ATOM 2036 N N . ARG A 1 253 ? 13.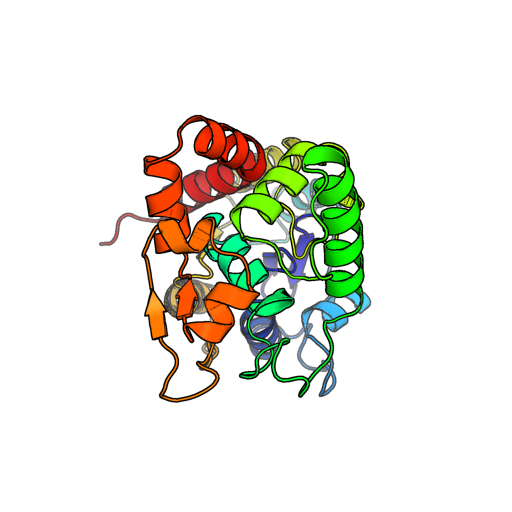043 8.159 -3.041 1.00 98.12 253 ARG A N 1
ATOM 2037 C CA . ARG A 1 253 ? 13.027 9.540 -2.527 1.00 98.12 253 ARG A CA 1
ATOM 2038 C C . ARG A 1 253 ? 14.162 10.374 -3.119 1.00 98.12 253 ARG A C 1
ATOM 2040 O O . ARG A 1 253 ? 13.906 11.455 -3.628 1.00 98.12 253 ARG A O 1
ATOM 2047 N N . ASN A 1 254 ? 15.378 9.835 -3.131 1.00 98.19 254 ASN A N 1
ATOM 2048 C CA . ASN A 1 254 ? 16.542 10.513 -3.695 1.00 98.19 254 ASN A CA 1
ATOM 2049 C C . ASN A 1 254 ? 16.377 10.771 -5.199 1.00 98.19 254 ASN A C 1
ATOM 2051 O O . ASN A 1 254 ? 16.737 11.841 -5.673 1.00 98.19 254 ASN A O 1
ATOM 2055 N N . TYR A 1 255 ? 15.793 9.826 -5.941 1.00 98.31 255 TYR A N 1
ATOM 2056 C CA . TYR A 1 255 ? 15.523 9.992 -7.371 1.00 98.31 255 TYR A CA 1
ATOM 2057 C C . TYR A 1 255 ? 14.451 11.051 -7.657 1.00 98.31 255 TYR A C 1
ATOM 2059 O O . TYR A 1 255 ? 14.593 11.829 -8.596 1.00 98.31 255 TYR A O 1
ATOM 2067 N N . LEU A 1 256 ? 13.404 11.134 -6.828 1.00 98.19 256 LEU A N 1
ATOM 2068 C CA . LEU A 1 256 ? 12.374 12.173 -6.950 1.00 98.19 256 LEU A CA 1
ATOM 2069 C C . LEU A 1 256 ? 12.966 13.580 -6.780 1.00 98.19 256 LEU A C 1
ATOM 2071 O O . LEU A 1 256 ? 12.523 14.507 -7.445 1.00 98.19 256 LEU A O 1
ATOM 2075 N N . GLU A 1 257 ? 13.991 13.759 -5.946 1.00 97.62 257 GLU A N 1
ATOM 2076 C CA . GLU A 1 257 ? 14.664 15.060 -5.816 1.00 97.62 257 GLU A CA 1
ATOM 2077 C C . GLU A 1 257 ? 15.555 15.422 -7.020 1.00 97.62 257 GLU A C 1
ATOM 2079 O O . GLU A 1 257 ? 15.942 16.579 -7.162 1.00 97.62 257 GLU A O 1
ATOM 2084 N N . GLN A 1 258 ? 15.868 14.463 -7.898 1.00 97.12 258 GLN A N 1
ATOM 2085 C CA . GLN A 1 258 ? 16.733 14.663 -9.070 1.00 97.12 258 GLN A CA 1
ATOM 2086 C C . GLN A 1 258 ? 15.955 14.893 -10.376 1.00 97.12 258 GLN A C 1
ATOM 2088 O O . GLN A 1 258 ? 16.493 15.495 -11.301 1.00 97.12 258 GLN A O 1
ATOM 2093 N N . ASP A 1 259 ? 14.706 14.425 -10.466 1.00 96.94 259 ASP A N 1
ATOM 2094 C CA . ASP A 1 259 ? 13.862 14.509 -11.667 1.00 96.94 259 ASP A CA 1
ATOM 2095 C C . ASP A 1 259 ? 12.507 15.146 -11.307 1.00 96.94 259 ASP A C 1
ATOM 2097 O O . ASP A 1 259 ? 11.604 14.492 -10.777 1.00 96.94 259 ASP A O 1
ATOM 2101 N N . ALA A 1 260 ? 12.373 16.450 -11.575 1.00 97.06 260 ALA A N 1
ATOM 2102 C CA . ALA A 1 260 ? 11.198 17.238 -11.199 1.00 97.06 260 ALA A CA 1
ATOM 2103 C C . ALA A 1 260 ? 9.917 16.807 -11.934 1.00 97.06 260 ALA A C 1
ATOM 2105 O O . ALA A 1 260 ? 8.838 16.788 -11.332 1.00 97.06 260 ALA A O 1
ATOM 2106 N N . ASP A 1 261 ? 10.026 16.423 -13.207 1.00 97.25 261 ASP A N 1
ATOM 2107 C CA . ASP A 1 261 ? 8.883 15.962 -13.998 1.00 97.25 261 ASP A CA 1
ATOM 2108 C C . ASP A 1 261 ? 8.389 14.611 -13.482 1.00 97.25 261 ASP A C 1
ATOM 2110 O O . ASP A 1 261 ? 7.187 14.414 -13.271 1.00 97.25 261 ASP A O 1
ATOM 2114 N N . PHE A 1 262 ? 9.314 13.693 -13.199 1.00 97.88 262 PHE A N 1
ATOM 2115 C CA . PHE A 1 262 ? 8.978 12.418 -12.578 1.00 97.88 262 PHE A CA 1
ATOM 2116 C C . PHE A 1 262 ? 8.400 12.606 -11.170 1.00 97.88 262 PHE A C 1
ATOM 2118 O O . PHE A 1 262 ? 7.411 11.955 -10.823 1.00 97.88 262 PHE A O 1
ATOM 2125 N N . LYS A 1 263 ? 8.946 13.538 -10.377 1.00 98.31 263 LYS A N 1
ATOM 2126 C CA . LYS A 1 263 ? 8.399 13.900 -9.062 1.00 98.31 263 LYS A CA 1
ATOM 2127 C C . LYS A 1 263 ? 6.962 14.372 -9.162 1.00 98.31 263 LYS A C 1
ATOM 2129 O O . LYS A 1 263 ? 6.130 13.896 -8.393 1.00 98.31 263 LYS A O 1
ATOM 2134 N N . LYS A 1 264 ? 6.647 15.244 -10.118 1.00 97.94 264 LYS A N 1
ATOM 2135 C CA . LYS A 1 264 ? 5.274 15.702 -10.348 1.00 97.94 264 LYS A CA 1
ATOM 2136 C C . LYS A 1 264 ? 4.340 14.533 -10.667 1.00 97.94 264 LYS A C 1
ATOM 2138 O O . LYS A 1 264 ? 3.342 14.362 -9.979 1.00 97.94 264 LYS A O 1
ATOM 2143 N N . GLN A 1 265 ? 4.698 13.678 -11.628 1.00 97.31 265 GLN A N 1
ATOM 2144 C CA . GLN A 1 265 ? 3.887 12.505 -11.996 1.00 97.31 265 GLN A CA 1
ATOM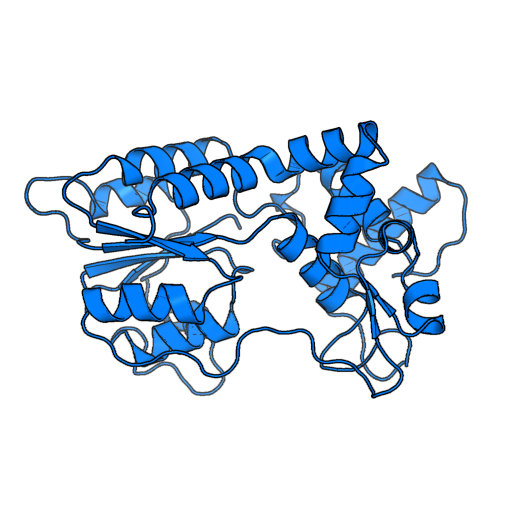 2145 C C . GLN A 1 265 ? 3.642 11.564 -10.809 1.00 97.31 265 GLN A C 1
ATOM 2147 O O . GLN A 1 265 ? 2.536 11.052 -10.619 1.00 97.31 265 GLN A O 1
ATOM 2152 N N . TYR A 1 266 ? 4.679 11.345 -10.001 1.00 97.88 266 TYR A N 1
ATOM 2153 C CA . TYR A 1 266 ? 4.606 10.532 -8.798 1.00 97.88 266 TYR A CA 1
ATOM 2154 C C . TYR A 1 266 ? 3.700 11.161 -7.728 1.00 97.88 266 TYR A C 1
ATOM 2156 O O . TYR A 1 266 ? 2.855 10.469 -7.160 1.00 97.88 266 TYR A O 1
ATOM 2164 N N . MET A 1 267 ? 3.839 12.464 -7.468 1.00 97.38 267 MET A N 1
ATOM 2165 C CA . MET A 1 267 ? 2.997 13.174 -6.504 1.00 97.38 267 MET A CA 1
ATOM 2166 C C . MET A 1 267 ? 1.536 13.197 -6.950 1.00 97.38 267 MET A C 1
ATOM 2168 O O . MET A 1 267 ? 0.670 12.905 -6.133 1.00 97.38 267 MET A O 1
ATOM 2172 N N . ASP A 1 268 ? 1.266 13.431 -8.234 1.00 95.88 268 ASP A N 1
ATOM 2173 C CA . ASP A 1 268 ? -0.085 13.379 -8.802 1.00 95.88 268 ASP A CA 1
ATOM 2174 C C . ASP A 1 268 ? -0.715 11.987 -8.621 1.00 95.88 268 ASP A C 1
ATOM 2176 O O . ASP A 1 268 ? -1.896 11.867 -8.301 1.00 95.88 268 ASP A O 1
ATOM 2180 N N . LEU A 1 269 ? 0.074 10.918 -8.787 1.00 95.69 269 LEU A N 1
ATOM 2181 C CA . LEU A 1 269 ? -0.393 9.541 -8.612 1.00 95.69 269 LEU A CA 1
ATOM 2182 C C . LEU A 1 269 ? -0.700 9.202 -7.142 1.00 95.69 269 LEU A C 1
ATOM 2184 O O . LEU A 1 269 ? -1.659 8.484 -6.874 1.00 95.69 269 LEU A O 1
ATOM 2188 N N . PHE A 1 270 ? 0.095 9.696 -6.188 1.00 95.44 270 PHE A N 1
ATOM 2189 C CA . PHE A 1 270 ? -0.004 9.338 -4.763 1.00 95.44 270 PHE A CA 1
ATOM 2190 C C . PHE A 1 270 ? -0.526 10.472 -3.860 1.00 95.44 270 PHE A C 1
ATOM 2192 O O . PHE A 1 270 ? -0.405 10.389 -2.635 1.00 95.44 270 PHE A O 1
ATOM 2199 N N . GLN A 1 271 ? -1.124 11.523 -4.427 1.00 95.69 271 GLN A N 1
ATOM 2200 C CA . GLN A 1 271 ? -1.540 12.730 -3.697 1.00 95.69 271 GLN A CA 1
ATOM 2201 C C . GLN A 1 271 ? -2.467 12.447 -2.504 1.00 95.69 271 GLN A C 1
ATOM 2203 O O . GLN A 1 271 ? -2.295 13.022 -1.423 1.00 95.69 271 GLN A O 1
ATOM 2208 N N . HIS A 1 272 ? -3.424 11.527 -2.656 1.00 94.75 272 HIS A N 1
ATOM 2209 C CA . HIS A 1 272 ? -4.358 11.198 -1.581 1.00 94.75 272 HIS A CA 1
ATOM 2210 C C . HIS A 1 272 ? -3.687 10.359 -0.487 1.00 94.75 272 HIS A C 1
ATOM 2212 O O . HIS A 1 272 ? -3.983 10.548 0.691 1.00 94.75 272 HIS A O 1
ATOM 2218 N N . ASP A 1 273 ? -2.733 9.491 -0.845 1.00 94.38 273 ASP A N 1
ATOM 2219 C CA . ASP A 1 273 ? -1.951 8.733 0.135 1.00 94.38 273 ASP A CA 1
ATOM 2220 C C . ASP A 1 273 ? -1.076 9.669 0.983 1.00 94.38 273 ASP A C 1
ATOM 2222 O O . ASP A 1 273 ? -1.008 9.505 2.201 1.00 94.38 273 ASP A O 1
ATOM 2226 N N . TYR A 1 274 ? -0.446 10.680 0.372 1.00 95.88 274 TYR A N 1
ATOM 2227 C CA . TYR A 1 274 ? 0.295 11.709 1.113 1.00 95.88 274 TYR A CA 1
ATOM 2228 C C . TYR A 1 274 ? -0.620 12.566 1.988 1.00 95.88 274 TYR A C 1
ATOM 2230 O O . TYR A 1 274 ? -0.268 12.884 3.122 1.00 95.88 274 TYR A O 1
ATOM 2238 N N . SER A 1 275 ? -1.817 12.892 1.504 1.00 96.25 275 SER A N 1
ATOM 2239 C CA . SER A 1 275 ? -2.812 13.615 2.300 1.00 96.25 275 SER A CA 1
ATOM 2240 C C . SER A 1 275 ? -3.277 12.804 3.513 1.00 96.25 275 SER A C 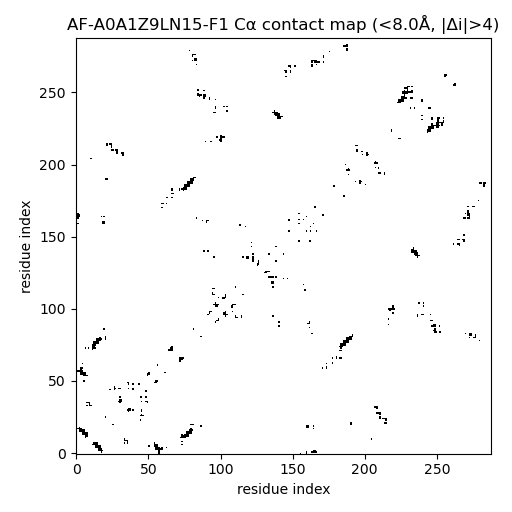1
ATOM 2242 O O . SER A 1 275 ? -3.385 13.353 4.610 1.00 96.25 275 SER A O 1
ATOM 2244 N N . LEU A 1 276 ? -3.494 11.494 3.348 1.00 95.19 276 LEU A N 1
ATOM 2245 C CA . LEU A 1 276 ? -3.782 10.587 4.459 1.00 95.19 276 LEU A CA 1
ATOM 2246 C C . LEU A 1 276 ? -2.604 10.514 5.430 1.00 95.19 276 LEU A C 1
ATOM 2248 O O . LEU A 1 276 ? -2.810 10.594 6.637 1.00 95.19 276 LEU A O 1
ATOM 2252 N N . LEU A 1 277 ? -1.379 10.368 4.920 1.00 94.81 277 LEU A N 1
ATOM 2253 C CA . LEU A 1 277 ? -0.171 10.332 5.740 1.00 94.81 277 LEU A CA 1
ATOM 2254 C C . LEU A 1 277 ? -0.074 11.591 6.606 1.00 94.81 277 LEU A C 1
ATOM 2256 O O . LEU A 1 277 ? 0.071 11.472 7.818 1.00 94.81 277 LEU A O 1
ATOM 2260 N N . ASN A 1 278 ? -0.232 12.776 6.015 1.00 95.44 278 ASN A N 1
ATOM 2261 C CA . ASN A 1 278 ? -0.177 14.047 6.737 1.00 95.44 278 ASN A CA 1
ATOM 2262 C C . ASN A 1 278 ? -1.273 14.152 7.805 1.00 95.44 278 ASN A C 1
ATOM 2264 O O . ASN A 1 278 ? -0.978 14.518 8.941 1.00 95.44 278 ASN A O 1
ATOM 2268 N N . LEU A 1 279 ? -2.511 13.765 7.474 1.00 95.56 279 LEU A N 1
ATOM 2269 C CA . LEU A 1 279 ? -3.615 13.707 8.437 1.00 95.56 279 LEU A CA 1
ATOM 2270 C C . LEU A 1 279 ? -3.282 12.779 9.615 1.00 95.56 279 LEU A C 1
ATOM 2272 O O . LEU A 1 279 ? -3.487 13.125 10.777 1.00 95.56 279 LEU A O 1
ATOM 2276 N N . MET A 1 280 ? -2.748 11.594 9.327 1.00 95.19 280 MET A N 1
ATOM 2277 C CA . MET A 1 280 ? -2.407 10.605 10.346 1.00 95.19 280 MET A CA 1
ATOM 2278 C C . MET A 1 280 ? -1.234 11.044 11.225 1.00 95.19 280 MET A C 1
ATOM 2280 O O . MET A 1 280 ? -1.237 10.763 12.424 1.00 95.19 280 MET A O 1
ATOM 2284 N N . GLU A 1 281 ? -0.242 11.741 10.669 1.00 93.19 281 GLU A N 1
ATOM 2285 C CA . GLU A 1 281 ? 0.843 12.327 11.459 1.00 93.19 281 GLU A CA 1
ATOM 2286 C C . GLU A 1 281 ? 0.345 13.487 12.334 1.00 93.19 281 GLU A C 1
ATOM 2288 O O . GLU A 1 281 ? 0.744 13.554 13.493 1.00 93.19 281 GLU A O 1
ATOM 2293 N N . SER A 1 282 ? -0.580 14.333 11.857 1.00 92.88 282 SER A N 1
ATOM 2294 C CA . SER A 1 282 ? -1.130 15.435 12.669 1.00 92.88 282 SER A CA 1
ATOM 2295 C C . SER A 1 282 ? -1.990 14.968 13.846 1.00 92.88 282 SER A C 1
ATOM 2297 O O . SER A 1 282 ? -2.145 15.688 14.824 1.00 92.88 282 SER A O 1
ATOM 2299 N N . LEU A 1 283 ? -2.551 13.758 13.763 1.00 89.81 283 LEU A N 1
ATOM 2300 C CA . LEU A 1 283 ? -3.324 13.146 14.850 1.00 89.81 283 LEU A CA 1
ATOM 2301 C C . LEU A 1 283 ? -2.442 12.491 15.915 1.00 89.81 283 LEU A C 1
ATOM 2303 O O . LEU A 1 283 ? -2.948 11.978 16.916 1.00 89.81 283 LEU A O 1
ATOM 2307 N N . ARG A 1 284 ? -1.123 12.453 15.713 1.00 82.00 284 ARG A N 1
ATOM 2308 C CA . ARG A 1 284 ? -0.231 11.949 16.744 1.00 82.00 284 ARG A CA 1
ATOM 2309 C C . ARG A 1 284 ? -0.035 13.003 17.823 1.00 82.00 284 ARG A C 1
ATOM 2311 O O . ARG A 1 284 ? 0.321 14.127 17.492 1.00 82.00 284 ARG A O 1
ATOM 2318 N N . PRO A 1 285 ? -0.155 12.627 19.106 1.00 60.50 285 PRO A N 1
ATOM 2319 C CA . PRO A 1 285 ? 0.383 13.460 20.165 1.00 60.50 285 PRO A CA 1
ATOM 2320 C C . PRO A 1 285 ? 1.870 13.677 19.880 1.00 60.50 285 PRO A C 1
ATOM 2322 O O . PRO A 1 285 ? 2.583 12.701 19.592 1.00 60.50 285 PRO A O 1
ATOM 2325 N N . GLU A 1 286 ? 2.329 14.927 19.952 1.00 48.66 286 GLU A N 1
ATOM 2326 C CA . GLU A 1 286 ? 3.758 15.203 20.053 1.00 48.66 286 GLU A CA 1
ATOM 2327 C C . GLU A 1 286 ? 4.326 14.322 21.164 1.00 48.66 286 GLU A C 1
ATOM 2329 O O . GLU A 1 286 ? 3.684 14.066 22.185 1.00 48.66 286 GLU A O 1
ATOM 2334 N N . SER A 1 287 ? 5.483 13.735 20.895 1.00 39.12 287 SER A N 1
ATOM 2335 C CA . SER A 1 287 ? 6.059 12.730 21.778 1.00 39.12 287 SER A CA 1
ATOM 2336 C C . SER A 1 287 ? 6.490 13.414 23.077 1.00 39.12 287 SER A C 1
ATOM 2338 O O . SER A 1 287 ? 7.576 13.978 23.115 1.00 39.12 287 SER A O 1
ATOM 2340 N N . THR A 1 288 ? 5.643 13.386 24.106 1.00 33.22 288 THR A N 1
ATOM 2341 C CA . THR A 1 288 ? 6.058 13.548 25.508 1.00 33.22 288 THR A CA 1
ATOM 2342 C C . THR A 1 288 ? 6.620 12.238 26.027 1.00 33.22 288 THR A C 1
ATOM 2344 O O . THR A 1 288 ? 5.934 11.203 25.821 1.00 33.22 288 THR A O 1
#

Solvent-accessible surface area (backbone atoms only — not comparable to full-atom values): 16111 Å² total; per-residue (Å²): 107,60,47,26,38,31,58,42,72,86,69,21,30,34,40,36,46,32,88,76,52,47,50,68,39,52,25,50,36,45,34,74,70,36,70,85,25,60,84,50,53,91,92,56,54,34,62,58,50,30,39,77,71,66,31,51,38,75,61,65,78,58,52,54,73,33,61,48,72,100,72,36,64,30,46,33,37,34,43,54,42,60,59,66,52,49,49,53,38,50,34,48,38,54,51,58,42,40,47,96,48,34,42,52,83,74,70,82,47,80,66,52,69,70,46,48,50,52,30,48,55,52,45,54,53,48,33,74,76,64,75,51,94,67,60,83,58,50,54,19,62,46,57,53,53,53,50,50,46,75,40,56,94,48,44,80,79,44,62,57,78,78,49,53,58,38,82,49,68,67,62,52,51,52,52,54,56,59,69,68,42,85,80,41,51,72,41,61,33,40,50,92,46,38,67,64,36,48,56,54,50,23,63,75,73,74,48,83,81,67,60,87,63,70,94,66,89,65,68,64,46,91,81,43,46,79,40,51,56,32,70,57,30,68,36,32,37,62,58,33,55,76,66,31,46,43,69,38,37,52,6,49,54,50,33,38,78,75,34,67,69,60,31,49,49,50,46,70,54,36,46,54,41,53,51,50,50,52,54,41,57,70,67,46,75,76,89,124

Mean predicted aligned error: 5.44 Å

Sequence (288 aa):
MSMNFYFLPSRRCLVLWSQKCACTALSRWIKHCFDEAEDCPKGTSARTYIADKGFNFSDLQNLKAFLSGDKPTAKTMIVSYRDPASRITSSFVNKFHVYENRTIFDGGKKMQGFSRQFAKDLKQELQSAKHLKQKMGDFSLRDMIIYLHQKRSELHTINDHFTPQIDQQDHLDIIKAACQDKATSIFPLRVEKLSQDLKKINRHIHQKFVPRHLNNTELPGPEWSLSESADLVASPISSLFENKIIPKAGALRNYLEQDADFKKQYMDLFQHDYSLLNLMESLRPEST

Radius of gyration: 19.84 Å; Cα contacts (8 Å, |Δi|>4): 428; chains: 1; bounding box: 52×40×57 Å

=== Feature glossary ===
Feature key, reading from the visual/contextual features back to the raw sequence:

Rendered structure images. Six rendered views show the 3D structure from the faces of a cube — i.e. along ±x, ±y, ±z. Rendering representation is drawn randomly per protein from cartoon (secondary-structure ribbons), sticks (backbone bonds), or molecular surface; coloring is either N→C rainbow (blue at the N-terminus through red at the C-terminus) or one color per chain.

Contact-map, Ramachandran, and PAE plots. The contact map is a binary N×N matrix image: pixel (i, j) is dark where Cα_i and Cα_j are within 8 Å and |i−j|>4. Because the |i−j|>4 filter removes local helical contacts, off-diagonal stripes parallel to the main diagonal indicate parallel β-sheets; stripes perpendicular to it indicate antiparallel β-sheets. The Ramachandran plot scatters every residue's (φ, ψ) pair against the sterically allowed regions. The PAE heatmap renders the predicted-aligned-error matrix.

InterPro / GO / CATH / organism. Database cross-references. InterPro integrates a dozen domain/family signature databases into unified entries with residue-range hits. GO terms attach function/process/location labels with evidence codes. CATH codes position the fold in a four-level structural taxonomy. Organism is the NCBI-taxonomy species name.

Nearest PDB structures. The Foldseek neighbor list gives the closest experimentally determined structures in the PDB, ranked by structural alignment. TM-score near 1 means near-identical fold; near 0.3 means only rough topology match. This is how one finds what a novel AlphaFold prediction most resembles in the solved-structure universe.

Predicted aligned error. PAE(i, j) answers: if I align the predicted and true structures on residue i, how far off (in Å) do I expect residue j to be? A block-diagonal PAE matrix with low values on the blocks and high values off-diagonal is the signature of a multi-domain protein with confidently predicted domains but uncertain inter-domain orientation.

Solvent-accessible surface area. Accessible surface area quantifies burial. A residue with SASA near zero is packed into the hydrophobic core; one with SASA >100 Å² sits on the surface. Computed here via the Shrake–Rupley numerical algorithm with a 1.4 Å probe.

B-factor. B-factor (Debye–Waller factor) reflects atomic displacement in the crystal lattice. It is an experimental observable (units Å²), not a prediction; low values mean the atom is pinned down, high values mean it moves or is heterogeneous across the crystal.

pLDDT. For AlphaFold models, the B-factor field carries pLDDT — the model's own estimate of local accuracy on a 0–100 scale. Regions with pLDDT<50 should be treated as essentially unmodeled; they often correspond to intrinsically disordered segments.

Backbone torsions (φ/ψ). φ (phi) and ψ (psi) are the two rotatable backbone dihedrals per residue: φ is the C(i-1)–N–Cα–C torsion, ψ is the N–Cα–C–N(i+1) torsion, both in degrees on (−180°, 180°]. α-helical residues cluster near (−60°, −45°); β-strand residues near (−120°, +130°). A Ramachandran plot is simply a scatter of (φ, ψ) for every residue.

Radius of gyration, Cα contacts, bounding box. Radius of gyration (Rg) is the root-mean-square distance of Cα atoms from their centroid — a single number for overall size and compactness. A globular domain of N residues has Rg ≈ 2.2·N^0.38 Å; an extended or disordered chain has a much larger Rg. The Cα contact count is the number of residue pairs whose Cα atoms are within 8 Å and are more than four positions apart in sequence — a standard proxy for tertiary packing density. The bounding box is the smallest axis-aligned box enclosing all Cα atoms.

Secondary structure (3-state, P-SEA). Three-state secondary structure (P-SEA) collapses the eight DSSP classes into helix (a), strand (b), and coil (c). P-SEA assigns these from Cα geometry alone — distances and angles — without requiring backbone oxygens, so it works on any Cα trace.

Secondary structure (8-state, DSSP). DSSP 8-state secondary structure assigns each residue one of H (α-helix), G (3₁₀-helix), I (π-helix), E (extended β-strand), B (isolated β-bridge), T (hydrogen-bonded turn), S (bend), or '-' (coil). The assignment is computed from backbone hydrogen-bond geometry via the Kabsch–Sander algorithm.

Foldseek 3Di. A 3Di character summarizes, for each residue, the relative orientation of the Cα frame of its nearest spatial neighbor. Because it encodes fold topology rather than chemistry, 3Di alignments detect remote structural similarity that sequence alignment misses.

mmCIF coordinates. The mmCIF block holds the 3D Cartesian coordinates of each backbone atom (N, Cα, C, O) in ångströms. mmCIF is the PDB's canonical archive format — a tagged-loop text representation of the atomic model.

Sequence. Sequence gives the chain of amino acids in standard one-letter code (A=alanine, C=cysteine, …, Y=tyrosine), read N→C. It is the only feature that is directly encoded by the gene; all structural features are derived from the folded form of this sequence.